Protein AF-A0A1C5K046-F1 (afdb_monomer)

Nearest PDB structures (foldseek):
  2hsb-assembly1_A  TM=7.841E-01  e=6.640E-02  Archaeoglobus fulgidus
  7ae6-assembly1_B  TM=5.184E-01  e=3.103E-02  Aphanizomenon flos-aquae 2012/KM1/D3
  1o3u-assembly1_A-2  TM=7.220E-01  e=5.835E-01  Thermotoga maritima
  1ylm-assembly1_B  TM=6.165E-01  e=3.778E-01  Bacillus subtilis subsp. subtilis str. 168
  1h6g-assembly2_B  TM=3.458E-01  e=9.843E+00  Homo sapiens

InterPro domains:
  IPR025285 Domain of unknown function DUF4145 [PF13643] (69-156)

pLDDT: mean 83.15, std 12.34, range [34.38, 95.62]

Mean predicted aligned error: 11.84 Å

Radius of gyration: 22.61 Å; Cα contacts (8 Å, |Δi|>4): 201; chains: 1; bounding box: 44×57×76 Å

Sequence (188 aa):
MVVPPDNPDDPNYPDFEYTLLCCTNCREASLQVREHWVFDTPNEIPKFVYPARRQLSTDVPAELRREFEEARTCFEAKAYTATVVMVRRTLEGIGVDNDINDRPLARQIERMKTEGLIDNSIAEWADSLRALGNQGAHFTGRQVSREDANDALDFAEALLDHIYVYKKRFEEFRKRNEAKPASPPVRS

Structure (mmCIF, N/CA/C/O backbone):
data_AF-A0A1C5K046-F1
#
_entry.id   AF-A0A1C5K046-F1
#
loop_
_atom_site.group_PDB
_atom_site.id
_atom_site.type_symbol
_atom_site.label_atom_id
_atom_site.label_alt_id
_atom_site.label_comp_id
_atom_site.label_asym_id
_atom_site.label_entity_id
_atom_site.label_seq_id
_atom_site.pdbx_PDB_ins_code
_atom_site.Cartn_x
_atom_site.Cartn_y
_atom_site.Cartn_z
_atom_site.occupancy
_atom_site.B_iso_or_equiv
_atom_site.auth_seq_id
_atom_site.auth_comp_id
_atom_site.auth_asym_id
_atom_site.auth_atom_id
_atom_site.pdbx_PDB_model_num
ATOM 1 N N . MET A 1 1 ? 2.292 -28.977 4.452 1.00 34.38 1 MET A N 1
ATOM 2 C CA . MET A 1 1 ? 3.114 -30.201 4.490 1.00 34.38 1 MET A CA 1
ATOM 3 C C . MET A 1 1 ? 3.254 -30.629 3.040 1.00 34.38 1 MET A C 1
ATOM 5 O O . MET A 1 1 ? 2.256 -31.031 2.461 1.00 34.38 1 MET A O 1
ATOM 9 N N . VAL A 1 2 ? 4.400 -30.356 2.409 1.00 42.62 2 VAL A N 1
ATOM 10 C CA . VAL A 1 2 ? 4.651 -30.797 1.027 1.00 42.62 2 VAL A CA 1
ATOM 11 C C . VAL A 1 2 ? 4.896 -32.299 1.110 1.00 42.62 2 VAL A C 1
ATOM 13 O O . VAL A 1 2 ? 5.763 -32.727 1.868 1.00 42.62 2 VAL A O 1
ATOM 16 N N . VAL A 1 3 ? 4.060 -33.088 0.440 1.00 45.78 3 VAL A N 1
ATOM 17 C CA . VAL A 1 3 ? 4.244 -34.539 0.357 1.00 45.78 3 VAL A CA 1
ATOM 18 C C . VAL A 1 3 ? 5.423 -34.759 -0.595 1.00 45.78 3 VAL A C 1
ATOM 20 O O . VAL A 1 3 ? 5.354 -34.256 -1.718 1.00 45.78 3 VAL A O 1
ATOM 23 N N . PRO A 1 4 ? 6.523 -35.399 -0.158 1.00 55.06 4 PRO A N 1
ATOM 24 C CA . PRO A 1 4 ? 7.630 -35.694 -1.059 1.00 55.06 4 PRO A CA 1
ATOM 25 C C . PRO A 1 4 ? 7.132 -36.597 -2.199 1.00 55.06 4 PRO A C 1
ATOM 27 O O . PRO A 1 4 ? 6.249 -37.424 -1.954 1.00 55.06 4 PRO A O 1
ATOM 30 N N . PRO A 1 5 ? 7.643 -36.430 -3.430 1.00 56.91 5 PRO A N 1
ATOM 31 C CA . PRO A 1 5 ? 7.221 -37.252 -4.554 1.00 56.91 5 PRO A CA 1
ATOM 32 C C . PRO A 1 5 ? 7.520 -38.732 -4.289 1.00 56.91 5 PRO A C 1
ATOM 34 O O . PRO A 1 5 ? 8.545 -39.075 -3.699 1.00 56.91 5 PRO A O 1
ATOM 37 N N . ASP A 1 6 ? 6.633 -39.609 -4.766 1.00 60.44 6 ASP A N 1
ATOM 38 C CA . ASP A 1 6 ? 6.795 -41.068 -4.673 1.00 60.44 6 ASP A CA 1
ATOM 39 C C . ASP A 1 6 ? 8.034 -41.570 -5.444 1.00 60.44 6 ASP A C 1
ATOM 41 O O . ASP A 1 6 ? 8.533 -42.665 -5.179 1.00 60.44 6 ASP A O 1
ATOM 45 N N . ASN A 1 7 ? 8.546 -40.763 -6.382 1.00 65.50 7 ASN A N 1
ATOM 46 C CA . ASN A 1 7 ? 9.778 -41.005 -7.120 1.00 65.50 7 ASN A CA 1
ATOM 47 C C . ASN A 1 7 ? 10.688 -39.757 -7.063 1.00 65.50 7 ASN A C 1
ATOM 49 O O . ASN A 1 7 ? 10.329 -38.735 -7.647 1.00 65.50 7 ASN A O 1
ATOM 53 N N . PRO A 1 8 ? 11.855 -39.821 -6.398 1.00 61.44 8 PRO A N 1
ATOM 54 C CA . PRO A 1 8 ? 12.796 -38.703 -6.325 1.00 61.44 8 PRO A CA 1
ATOM 55 C C . PRO A 1 8 ? 13.469 -38.369 -7.668 1.00 61.44 8 PRO A 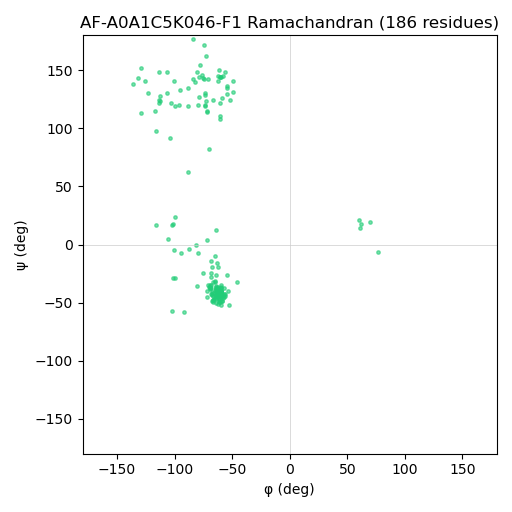C 1
ATOM 57 O O . PRO A 1 8 ? 14.030 -37.290 -7.786 1.00 61.44 8 PRO A O 1
ATOM 60 N N . ASP A 1 9 ? 13.384 -39.249 -8.674 1.00 64.56 9 ASP A N 1
ATOM 61 C CA . ASP A 1 9 ? 13.952 -39.040 -10.015 1.00 64.56 9 ASP A CA 1
ATOM 62 C C . ASP A 1 9 ? 12.887 -38.642 -11.065 1.00 64.56 9 ASP A C 1
ATOM 64 O O . ASP A 1 9 ? 13.109 -38.793 -12.270 1.00 64.56 9 ASP A O 1
ATOM 68 N N . ASP A 1 10 ? 11.691 -38.202 -10.649 1.00 67.50 10 ASP A N 1
ATOM 69 C CA . ASP A 1 10 ? 10.658 -37.738 -11.585 1.00 67.50 10 ASP A CA 1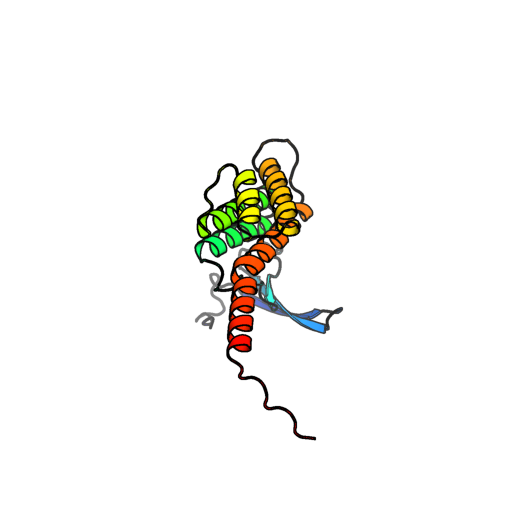
ATOM 70 C C . ASP A 1 10 ? 11.046 -36.370 -12.186 1.00 67.50 10 ASP A C 1
ATOM 72 O O . ASP A 1 10 ? 11.061 -35.373 -11.463 1.00 67.50 10 ASP A O 1
ATOM 76 N N . PRO A 1 11 ? 11.299 -36.269 -13.507 1.00 65.12 11 PRO A N 1
ATOM 77 C CA . PRO A 1 11 ? 11.679 -35.011 -14.150 1.00 65.12 11 PRO A CA 1
ATOM 78 C C . PRO A 1 11 ? 10.579 -33.933 -14.117 1.00 65.12 11 PRO A C 1
ATOM 80 O O . PRO A 1 11 ? 10.847 -32.788 -14.484 1.00 65.12 11 PRO A O 1
ATOM 83 N N . ASN A 1 12 ? 9.352 -34.279 -13.707 1.00 65.12 12 ASN A N 1
ATOM 84 C CA . ASN A 1 12 ? 8.261 -33.328 -13.482 1.00 65.12 12 ASN A CA 1
ATOM 85 C C . ASN A 1 12 ? 8.237 -32.729 -12.065 1.00 65.12 12 ASN A C 1
ATOM 87 O O . ASN A 1 12 ? 7.389 -31.872 -11.804 1.00 65.12 12 ASN A O 1
ATOM 91 N N . TYR A 1 13 ? 9.123 -33.152 -11.157 1.00 66.00 13 TYR A N 1
ATOM 92 C CA . TYR A 1 13 ? 9.242 -32.577 -9.818 1.00 66.00 13 TYR A CA 1
ATOM 93 C C . TYR A 1 13 ? 10.503 -31.710 -9.707 1.00 66.00 13 TYR A C 1
ATOM 95 O O . TYR A 1 13 ? 11.584 -32.159 -10.083 1.00 66.00 13 TYR A O 1
ATOM 103 N N . PRO A 1 14 ? 10.395 -30.469 -9.199 1.00 72.12 14 PRO A N 1
ATOM 104 C CA . PRO A 1 14 ? 11.563 -29.634 -8.984 1.00 72.12 14 PRO A CA 1
ATOM 105 C C . PRO A 1 14 ? 12.336 -30.110 -7.754 1.00 72.12 14 PRO A C 1
ATOM 107 O O . PRO A 1 14 ? 11.745 -30.464 -6.727 1.00 72.12 14 PRO A O 1
ATOM 110 N N . ASP A 1 15 ? 13.660 -30.032 -7.834 1.00 77.56 15 ASP A N 1
ATOM 111 C CA . ASP A 1 15 ? 14.512 -30.130 -6.656 1.00 77.56 15 ASP A CA 1
ATOM 112 C C . ASP A 1 15 ? 14.431 -28.820 -5.863 1.00 77.56 15 ASP A C 1
ATOM 114 O O . ASP A 1 15 ? 14.366 -27.728 -6.428 1.00 77.56 15 ASP A O 1
ATOM 118 N N . PHE A 1 16 ? 14.445 -28.903 -4.533 1.00 79.75 16 PHE A N 1
ATOM 119 C CA . PHE A 1 16 ? 14.390 -27.723 -3.666 1.00 79.75 16 PHE A CA 1
ATOM 120 C C . PHE A 1 16 ? 15.698 -27.562 -2.893 1.00 79.75 16 PHE A C 1
ATOM 122 O O . PHE A 1 16 ? 16.080 -28.422 -2.099 1.00 79.75 16 PHE A O 1
ATOM 129 N N . GLU A 1 17 ? 16.354 -26.417 -3.060 1.00 84.31 17 GLU A N 1
ATOM 130 C CA . GLU A 1 17 ? 17.507 -26.005 -2.261 1.00 84.31 17 GLU A CA 1
ATOM 131 C C . GLU A 1 17 ? 17.040 -25.025 -1.175 1.00 84.31 17 GLU A C 1
ATOM 133 O O . GLU A 1 17 ? 16.505 -23.955 -1.473 1.00 84.31 17 GLU A O 1
ATOM 138 N N . TYR A 1 18 ? 17.246 -25.388 0.094 1.00 88.19 18 TYR A N 1
ATOM 139 C CA . TYR A 1 18 ? 16.943 -24.537 1.247 1.00 88.19 18 TYR A CA 1
ATOM 140 C C . TYR A 1 18 ? 18.233 -23.938 1.805 1.00 88.19 18 TYR A C 1
ATOM 142 O O . TYR A 1 18 ? 19.111 -24.670 2.264 1.00 88.19 18 TYR A O 1
ATOM 150 N N . THR A 1 19 ? 18.314 -22.609 1.848 1.00 88.81 19 THR A N 1
ATOM 151 C CA . THR A 1 19 ? 19.497 -21.894 2.344 1.00 88.81 19 THR A CA 1
ATOM 152 C C . THR A 1 19 ? 19.139 -21.076 3.576 1.00 88.81 19 THR A C 1
ATOM 154 O O . THR A 1 19 ? 18.359 -20.126 3.505 1.00 88.81 19 THR A O 1
ATOM 157 N N . LEU A 1 20 ? 19.720 -21.445 4.721 1.00 91.31 20 LEU A N 1
ATOM 158 C CA . LEU A 1 20 ? 19.613 -20.684 5.963 1.00 91.31 20 LEU A CA 1
ATOM 159 C C . LEU A 1 20 ? 20.735 -19.643 6.021 1.00 91.31 20 LEU A C 1
ATOM 161 O O . LEU A 1 20 ? 21.918 -19.973 6.030 1.00 91.31 20 LEU A O 1
ATOM 165 N N . LEU A 1 21 ? 20.350 -18.378 6.078 1.00 88.38 21 LEU A N 1
ATOM 166 C CA . LEU A 1 21 ? 21.233 -17.222 6.106 1.00 88.38 21 LEU A CA 1
ATOM 167 C C . LEU A 1 21 ? 21.117 -16.523 7.460 1.00 88.38 21 LEU A C 1
ATOM 169 O O . LEU A 1 21 ? 20.049 -16.492 8.064 1.00 88.38 21 LEU A O 1
ATOM 173 N N . CYS A 1 22 ? 22.200 -15.907 7.921 1.00 88.38 22 CYS A N 1
ATOM 174 C CA . CYS A 1 22 ? 22.186 -15.032 9.089 1.00 88.38 22 CYS A CA 1
ATOM 175 C C . CYS A 1 22 ? 22.501 -13.606 8.640 1.00 88.38 22 CYS A C 1
ATOM 177 O O . CYS A 1 22 ? 23.528 -13.368 7.999 1.00 88.38 22 CYS A O 1
ATOM 179 N N . CYS A 1 23 ? 21.618 -12.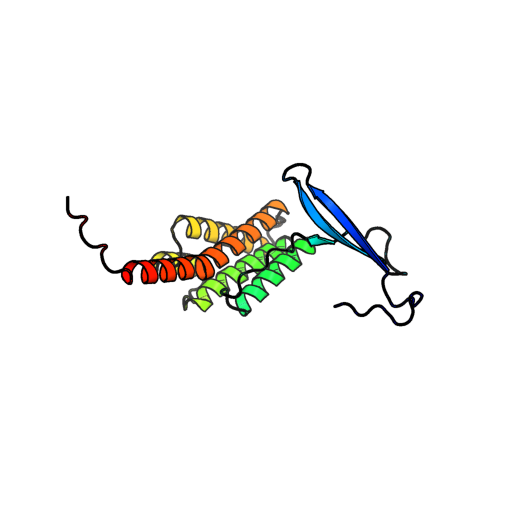657 8.955 1.00 82.00 23 CYS A N 1
ATOM 180 C CA . CYS A 1 23 ? 21.846 -11.253 8.639 1.00 82.00 23 CYS A CA 1
ATOM 181 C C . CYS A 1 23 ? 23.025 -10.716 9.457 1.00 82.00 23 CYS A C 1
ATOM 183 O O . CYS A 1 23 ? 23.011 -10.749 10.687 1.00 82.00 23 CYS A O 1
ATOM 185 N N . THR A 1 24 ? 24.034 -10.155 8.792 1.00 85.75 24 THR A N 1
ATOM 186 C CA . THR A 1 24 ? 25.224 -9.605 9.462 1.00 85.75 24 THR A CA 1
ATOM 187 C C . THR A 1 24 ? 24.928 -8.360 10.300 1.00 85.75 24 THR A C 1
ATOM 189 O O . THR A 1 24 ? 25.706 -8.041 11.196 1.00 85.75 24 THR A O 1
ATOM 192 N N . ASN A 1 25 ? 23.803 -7.680 10.048 1.00 73.75 25 ASN A N 1
ATOM 193 C CA . ASN A 1 25 ? 23.407 -6.465 10.757 1.00 73.75 25 ASN A CA 1
ATOM 194 C C . ASN A 1 25 ? 22.523 -6.756 11.985 1.00 73.75 25 ASN A C 1
ATOM 196 O O . ASN A 1 25 ? 22.893 -6.413 13.104 1.00 73.75 25 ASN A O 1
ATOM 200 N N . CYS A 1 26 ? 21.372 -7.419 11.804 1.00 81.62 26 CYS A N 1
ATOM 201 C CA . CYS A 1 26 ? 20.426 -7.690 12.899 1.00 81.62 26 CYS A CA 1
ATOM 202 C C . CYS A 1 26 ? 20.602 -9.062 13.574 1.00 81.62 26 CYS A C 1
ATOM 204 O O . CYS A 1 26 ? 19.977 -9.307 14.601 1.00 81.62 26 CYS A O 1
ATOM 206 N N . ARG A 1 27 ? 21.460 -9.946 13.038 1.00 83.25 27 ARG A N 1
ATOM 207 C CA . ARG A 1 27 ? 21.695 -11.327 13.517 1.00 83.25 27 ARG A CA 1
ATOM 208 C C . ARG A 1 27 ? 20.476 -12.250 13.483 1.00 83.25 27 ARG A C 1
ATOM 210 O O . ARG A 1 27 ? 20.502 -13.323 14.084 1.00 83.25 27 ARG A O 1
ATOM 217 N N . GLU A 1 28 ? 19.422 -11.862 12.778 1.00 79.69 28 GLU A N 1
ATOM 218 C 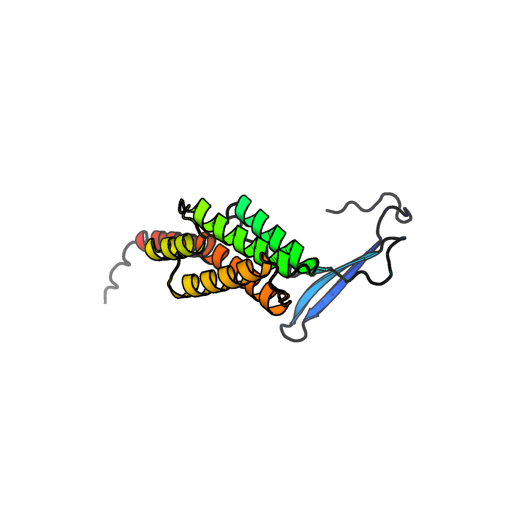CA . GLU A 1 28 ? 18.261 -12.718 12.571 1.00 79.69 28 GLU A CA 1
ATOM 219 C C . GLU A 1 28 ? 18.515 -13.732 11.453 1.00 79.69 28 GLU A C 1
ATOM 221 O O . GLU A 1 28 ? 19.258 -13.476 10.496 1.00 79.69 28 GLU A O 1
ATOM 226 N N . ALA A 1 29 ? 17.887 -14.899 11.589 1.00 87.62 29 ALA A N 1
ATOM 227 C CA . ALA A 1 29 ? 17.913 -15.931 10.569 1.00 87.62 29 ALA A CA 1
ATOM 228 C C . ALA A 1 29 ? 16.977 -15.558 9.412 1.00 87.62 29 ALA A C 1
ATOM 230 O O . ALA A 1 29 ? 15.905 -14.997 9.622 1.00 87.62 29 ALA A O 1
ATOM 231 N N . SER A 1 30 ? 17.351 -15.925 8.194 1.00 86.88 30 SER A N 1
ATOM 232 C CA . SER A 1 30 ? 16.487 -15.883 7.018 1.00 86.88 30 SER A CA 1
ATOM 233 C C . SER A 1 30 ? 16.583 -17.208 6.267 1.00 86.88 30 SER A C 1
ATOM 235 O O . SER A 1 30 ? 17.631 -17.842 6.248 1.00 86.88 30 SER A O 1
ATOM 237 N N . LEU A 1 31 ? 15.470 -17.662 5.704 1.00 89.00 31 LEU A N 1
ATOM 238 C CA . LEU A 1 31 ? 15.365 -18.889 4.928 1.00 89.00 31 LEU A CA 1
ATOM 239 C C . LEU A 1 31 ? 15.083 -18.504 3.486 1.00 89.00 31 LEU A C 1
ATOM 241 O O . LEU A 1 31 ? 14.093 -17.823 3.219 1.00 89.00 31 LEU A O 1
ATOM 245 N N . GLN A 1 32 ? 15.925 -18.957 2.571 1.00 89.31 32 GLN A N 1
ATOM 246 C CA . GLN A 1 32 ? 15.678 -18.893 1.140 1.00 89.31 32 GLN A CA 1
ATOM 247 C C . GLN A 1 32 ? 15.347 -20.278 0.601 1.00 89.31 32 GLN A C 1
ATOM 249 O O . GLN A 1 32 ? 15.863 -21.279 1.096 1.00 89.31 32 GLN A O 1
ATOM 254 N N . VAL A 1 33 ? 14.505 -20.309 -0.424 1.00 87.12 33 VAL A N 1
ATOM 255 C CA . VAL A 1 33 ? 14.218 -21.496 -1.222 1.00 87.12 33 VAL A CA 1
ATOM 256 C C . VAL A 1 33 ? 14.535 -21.180 -2.672 1.00 87.12 33 VAL A C 1
ATOM 258 O O . VAL A 1 33 ? 14.103 -20.151 -3.199 1.00 87.12 33 VAL A O 1
ATOM 261 N N . ARG A 1 34 ? 15.302 -22.061 -3.305 1.00 83.25 34 ARG A N 1
ATOM 262 C CA . ARG A 1 34 ? 15.482 -22.097 -4.753 1.00 83.25 34 ARG A CA 1
ATOM 263 C C . ARG A 1 34 ? 14.845 -23.381 -5.270 1.00 83.25 34 ARG A C 1
ATOM 265 O O . ARG A 1 34 ? 15.111 -24.459 -4.746 1.00 83.25 34 ARG A O 1
ATOM 272 N N . GLU A 1 35 ? 13.983 -23.223 -6.261 1.00 81.69 35 GLU A N 1
ATOM 273 C CA . GLU A 1 35 ? 13.410 -24.321 -7.029 1.00 81.69 35 GLU A CA 1
ATOM 274 C C . GLU A 1 35 ? 14.368 -24.597 -8.193 1.00 81.69 35 GLU A C 1
ATOM 276 O O . GLU A 1 35 ? 14.885 -23.671 -8.810 1.00 81.69 35 GLU A O 1
ATOM 281 N N . HIS A 1 36 ? 14.677 -25.861 -8.444 1.00 73.69 36 HIS A N 1
ATOM 282 C CA . HIS A 1 36 ? 15.508 -26.289 -9.560 1.00 73.69 36 HIS A CA 1
ATOM 283 C C . HIS A 1 36 ? 14.637 -27.149 -10.465 1.00 73.69 36 HIS A C 1
ATOM 285 O O . HIS A 1 36 ? 14.425 -28.333 -10.202 1.00 73.69 36 HIS A O 1
ATOM 291 N N . TRP A 1 37 ? 14.102 -26.548 -11.526 1.00 71.94 37 TRP A N 1
ATOM 292 C CA . TRP A 1 37 ? 13.435 -27.310 -12.576 1.00 71.94 37 TRP A CA 1
ATOM 293 C C . TRP A 1 37 ? 14.474 -27.873 -13.545 1.00 71.94 37 TRP A C 1
ATOM 295 O O . TRP A 1 37 ? 15.404 -27.175 -13.948 1.00 71.94 37 TRP A O 1
ATOM 305 N N . VAL A 1 38 ? 14.277 -29.115 -13.994 1.00 65.44 38 VAL A N 1
ATOM 306 C CA . VAL A 1 38 ? 15.152 -29.786 -14.980 1.00 65.44 38 VAL A CA 1
ATOM 307 C C . VAL A 1 38 ? 15.312 -28.966 -16.272 1.00 65.44 38 VAL A C 1
ATOM 309 O O . VAL A 1 38 ? 16.326 -29.069 -16.961 1.00 65.44 38 VAL A O 1
ATOM 312 N N . PHE A 1 39 ? 14.321 -28.128 -16.591 1.00 64.94 39 PHE A N 1
ATOM 313 C CA . PHE A 1 39 ? 14.291 -27.282 -17.784 1.00 64.94 39 PHE A CA 1
ATOM 314 C C . PHE A 1 39 ? 14.552 -25.797 -17.507 1.00 64.94 39 PHE A C 1
ATOM 316 O O . PHE A 1 39 ? 14.435 -24.998 -18.440 1.00 64.94 39 PHE A O 1
ATOM 323 N N . ASP A 1 40 ? 14.871 -25.408 -16.268 1.00 59.25 40 ASP A N 1
ATOM 324 C CA . ASP A 1 40 ? 15.049 -23.992 -15.963 1.00 59.25 40 ASP A CA 1
ATOM 325 C C . ASP A 1 40 ? 16.386 -23.430 -16.426 1.00 59.25 40 ASP A C 1
ATOM 327 O O . ASP A 1 40 ? 17.408 -24.113 -16.543 1.00 59.25 40 ASP A O 1
ATOM 331 N N . THR A 1 41 ? 16.383 -22.122 -16.652 1.00 57.09 41 THR A N 1
ATOM 332 C CA . THR A 1 41 ? 17.630 -21.393 -16.855 1.00 57.09 41 THR A CA 1
ATOM 333 C C . THR A 1 41 ? 18.396 -21.302 -15.528 1.00 57.09 41 THR A C 1
ATOM 335 O O . THR A 1 41 ? 17.784 -21.061 -14.491 1.00 57.09 41 THR A O 1
ATOM 338 N N . PRO A 1 42 ? 19.739 -21.404 -15.522 1.00 57.88 42 PRO A N 1
ATOM 339 C CA . PRO A 1 42 ? 20.566 -21.405 -14.302 1.00 57.88 42 PRO A CA 1
ATOM 340 C C . PRO A 1 42 ? 20.543 -20.101 -13.469 1.00 57.88 42 PRO A C 1
ATOM 342 O O . PRO A 1 42 ? 21.378 -19.921 -12.585 1.00 57.88 42 PRO A O 1
ATOM 345 N N . ASN A 1 43 ? 19.614 -19.182 -13.742 1.00 57.19 43 ASN A N 1
ATOM 346 C CA . ASN A 1 43 ? 19.521 -17.850 -13.149 1.00 57.19 43 ASN A CA 1
ATOM 347 C C . ASN A 1 43 ? 18.251 -17.625 -12.306 1.00 57.19 43 ASN A C 1
ATOM 349 O O . ASN A 1 43 ? 17.932 -16.469 -12.013 1.00 57.19 43 ASN A O 1
ATOM 353 N N . GLU A 1 44 ? 17.531 -18.671 -11.887 1.00 63.38 44 GLU A N 1
ATOM 354 C CA . GLU A 1 44 ? 16.444 -18.487 -10.919 1.00 63.38 44 GLU A CA 1
ATOM 355 C C . GLU A 1 44 ? 16.973 -17.907 -9.592 1.00 63.38 44 GLU A C 1
ATOM 357 O O . GLU A 1 44 ? 17.872 -18.439 -8.923 1.00 63.38 44 GLU A O 1
ATOM 362 N N . ILE A 1 45 ? 16.419 -16.751 -9.219 1.00 68.56 45 ILE A N 1
ATOM 363 C CA . ILE A 1 45 ? 16.795 -16.016 -8.011 1.00 68.56 45 ILE A CA 1
ATOM 364 C C . ILE A 1 45 ? 16.122 -16.699 -6.807 1.00 68.56 45 ILE A C 1
ATOM 366 O O . ILE A 1 45 ? 14.897 -16.845 -6.819 1.00 68.56 45 ILE A O 1
ATOM 370 N N . PRO A 1 46 ? 16.870 -17.077 -5.748 1.00 79.06 46 PRO A N 1
ATOM 371 C CA . PRO A 1 46 ? 16.285 -17.640 -4.533 1.00 79.06 46 PRO A CA 1
ATOM 372 C C . PRO A 1 46 ? 15.211 -16.726 -3.931 1.00 79.06 46 PRO A C 1
ATOM 374 O O . PRO A 1 46 ? 15.407 -15.513 -3.807 1.00 79.06 46 PRO A O 1
ATOM 377 N N . LYS A 1 47 ? 14.090 -17.309 -3.504 1.00 78.88 47 LYS A N 1
ATOM 378 C CA . LYS A 1 47 ? 12.975 -16.596 -2.867 1.00 78.88 47 LYS A CA 1
ATOM 379 C C . LYS A 1 47 ? 13.113 -16.681 -1.347 1.00 78.88 47 LYS A C 1
ATOM 381 O O . LYS A 1 47 ? 13.327 -17.762 -0.805 1.00 78.88 47 LYS A O 1
ATOM 386 N N . PHE A 1 48 ? 12.959 -15.567 -0.633 1.00 79.50 48 PHE A N 1
ATOM 387 C CA . PHE A 1 48 ? 12.902 -15.583 0.834 1.00 79.50 48 PHE A CA 1
ATOM 388 C C . PHE A 1 48 ? 11.563 -16.158 1.323 1.00 79.50 48 PHE A C 1
ATOM 390 O O . PHE A 1 48 ? 10.497 -15.647 0.986 1.00 79.50 48 PHE A O 1
ATOM 397 N N . VAL A 1 49 ? 11.636 -17.202 2.148 1.00 82.62 49 VAL A N 1
ATOM 398 C CA . VAL A 1 49 ? 10.506 -17.832 2.853 1.00 82.62 49 VAL A CA 1
ATOM 399 C C . VAL A 1 49 ? 10.450 -17.387 4.314 1.00 82.62 49 VAL A C 1
ATOM 401 O O . VAL A 1 49 ? 9.371 -17.310 4.898 1.00 82.62 49 VAL A O 1
ATOM 404 N N . TYR A 1 50 ? 11.603 -17.057 4.901 1.00 79.00 50 TYR A N 1
ATOM 405 C CA . TYR A 1 50 ? 11.703 -16.452 6.227 1.00 79.00 50 TYR A CA 1
ATOM 406 C C . TYR A 1 50 ? 12.733 -15.299 6.218 1.00 79.00 50 TYR A C 1
ATOM 408 O O . TYR A 1 50 ? 13.793 -15.475 5.622 1.00 79.00 50 TYR A O 1
ATOM 416 N N . PRO A 1 51 ? 12.478 -14.148 6.867 1.00 71.12 51 PRO A N 1
ATOM 417 C CA . PRO A 1 51 ? 11.159 -13.735 7.329 1.00 71.12 51 PRO A CA 1
ATOM 418 C C . PRO A 1 51 ? 10.176 -13.762 6.154 1.00 71.12 51 PRO A C 1
ATOM 420 O O . PRO A 1 51 ? 10.514 -13.388 5.030 1.00 71.12 51 PRO A O 1
ATOM 423 N N . ALA A 1 52 ? 8.989 -14.318 6.402 1.00 67.19 52 ALA A N 1
ATOM 424 C CA . ALA A 1 52 ? 7.975 -14.426 5.368 1.00 67.19 52 ALA A CA 1
ATOM 425 C C . ALA A 1 52 ? 7.596 -13.019 4.915 1.00 67.19 52 ALA A C 1
ATOM 427 O O . ALA A 1 52 ? 7.650 -12.071 5.708 1.00 67.19 52 ALA A O 1
ATOM 428 N N . ARG A 1 53 ? 7.189 -12.884 3.649 1.00 67.25 53 ARG A N 1
ATOM 429 C CA . ARG A 1 53 ? 6.634 -11.618 3.168 1.00 67.25 53 ARG A CA 1
ATOM 430 C C . ARG A 1 53 ? 5.569 -11.141 4.143 1.00 67.25 53 ARG A C 1
ATOM 432 O O . ARG A 1 53 ? 4.685 -11.910 4.528 1.00 67.25 53 ARG A O 1
ATOM 439 N N . ARG A 1 54 ? 5.664 -9.873 4.537 1.00 72.88 54 ARG A N 1
ATOM 440 C CA . ARG A 1 54 ? 4.670 -9.248 5.400 1.00 72.88 54 ARG A CA 1
ATOM 441 C C . ARG A 1 54 ? 3.325 -9.285 4.682 1.00 72.88 54 ARG A C 1
ATOM 443 O O . ARG A 1 54 ? 3.138 -8.629 3.659 1.00 72.88 54 ARG A O 1
ATOM 450 N N . GLN A 1 55 ? 2.403 -10.093 5.184 1.00 80.75 55 GLN A N 1
ATOM 451 C CA . GLN A 1 55 ? 1.032 -10.114 4.692 1.00 80.75 55 GLN A CA 1
ATOM 452 C C . GLN A 1 55 ? 0.240 -9.014 5.394 1.00 80.75 55 GLN A C 1
ATOM 454 O O . GLN A 1 55 ? 0.437 -8.769 6.587 1.00 80.75 55 GLN A O 1
ATOM 459 N N . LEU A 1 56 ? -0.658 -8.366 4.653 1.00 87.25 56 LEU A N 1
ATOM 460 C CA . LEU A 1 56 ? -1.625 -7.449 5.247 1.00 87.25 56 LEU A CA 1
ATOM 461 C C . LEU A 1 56 ? -2.475 -8.182 6.291 1.00 87.25 56 LEU A C 1
ATOM 463 O O . LEU A 1 56 ? -2.812 -9.357 6.118 1.00 87.25 56 LEU A O 1
ATOM 467 N N . SER A 1 57 ? -2.851 -7.475 7.359 1.00 88.19 57 SER A N 1
ATOM 468 C CA . SER A 1 57 ? -3.729 -8.028 8.396 1.00 88.19 57 SER A CA 1
ATOM 469 C C . SER A 1 57 ? -5.045 -8.533 7.803 1.00 88.19 57 SER A C 1
ATOM 471 O O . SER A 1 57 ? -5.600 -7.945 6.872 1.00 88.19 57 SER A O 1
ATOM 473 N N . THR A 1 58 ? -5.617 -9.570 8.417 1.00 88.00 58 THR A N 1
ATOM 474 C CA . THR A 1 58 ? -6.966 -10.043 8.089 1.00 88.00 58 THR A CA 1
ATOM 475 C C . THR A 1 58 ? -8.058 -9.006 8.368 1.00 88.00 58 THR A C 1
ATOM 477 O O . THR A 1 58 ? -9.165 -9.159 7.857 1.00 88.00 58 THR A O 1
ATOM 480 N N . ASP A 1 59 ? -7.749 -7.968 9.156 1.00 89.94 59 ASP A N 1
ATOM 481 C CA . ASP A 1 59 ? -8.635 -6.824 9.404 1.00 89.94 59 ASP A CA 1
ATOM 482 C C . ASP A 1 59 ? -8.838 -5.942 8.160 1.00 89.94 59 ASP A C 1
ATOM 484 O O . ASP A 1 59 ? -9.864 -5.277 8.056 1.00 89.94 59 ASP A O 1
ATOM 488 N N . VAL A 1 60 ? -7.894 -5.944 7.210 1.00 92.75 60 VAL A N 1
ATOM 489 C CA . VAL A 1 60 ? -8.053 -5.244 5.925 1.00 92.75 60 VAL A CA 1
ATOM 490 C C . VAL A 1 60 ? -9.042 -6.030 5.054 1.00 92.75 60 VAL A C 1
ATOM 492 O O . VAL A 1 60 ? -8.825 -7.230 4.886 1.00 92.75 60 VAL A O 1
ATOM 495 N N . PRO A 1 61 ? -10.077 -5.422 4.451 1.00 93.44 61 PRO A N 1
ATOM 496 C CA . PRO A 1 61 ? -11.030 -6.108 3.575 1.00 93.44 61 PRO A CA 1
ATOM 497 C C . PRO A 1 61 ? -10.369 -6.964 2.486 1.00 93.44 61 PRO A C 1
ATOM 499 O O . PRO A 1 61 ? -9.362 -6.583 1.886 1.00 93.44 61 PRO A O 1
ATOM 502 N N . ALA A 1 62 ? -10.947 -8.136 2.205 1.00 91.31 62 ALA A N 1
ATOM 503 C CA . ALA A 1 62 ? -10.355 -9.117 1.291 1.00 91.31 62 ALA A CA 1
ATOM 504 C C . ALA A 1 62 ? -10.142 -8.570 -0.129 1.00 91.31 62 ALA A C 1
ATOM 506 O O . ALA A 1 62 ? -9.152 -8.913 -0.773 1.00 91.31 62 ALA A O 1
ATOM 507 N N . GLU A 1 63 ? -11.047 -7.710 -0.599 1.00 94.06 63 GLU A N 1
ATOM 508 C CA . GLU A 1 63 ? -10.924 -7.060 -1.902 1.00 94.06 63 GLU A CA 1
ATOM 509 C C . GLU A 1 63 ? -9.719 -6.119 -1.943 1.00 94.06 63 GLU A C 1
ATOM 511 O O . GLU A 1 63 ? -8.902 -6.238 -2.849 1.00 94.06 63 GLU A O 1
ATOM 516 N N . LEU A 1 64 ? -9.530 -5.280 -0.919 1.00 95.50 64 LEU A N 1
ATOM 517 C CA . LEU A 1 64 ? -8.376 -4.379 -0.827 1.00 95.50 64 LEU A CA 1
ATOM 518 C C . LEU A 1 64 ? -7.055 -5.134 -0.705 1.00 95.50 64 LEU A C 1
ATOM 520 O O . LEU A 1 64 ? -6.072 -4.751 -1.335 1.00 95.50 64 LEU A O 1
ATOM 524 N N . ARG A 1 65 ? -7.029 -6.245 0.046 1.00 93.81 65 ARG A N 1
ATOM 525 C CA . ARG A 1 65 ? -5.841 -7.112 0.101 1.00 93.81 65 ARG A CA 1
ATOM 526 C C . ARG A 1 65 ? -5.480 -7.661 -1.277 1.00 93.81 65 ARG A C 1
ATOM 528 O O . ARG A 1 65 ? -4.303 -7.709 -1.609 1.00 93.81 65 ARG A O 1
ATOM 535 N N . ARG A 1 66 ? -6.477 -8.060 -2.074 1.00 93.06 66 ARG A N 1
ATOM 536 C CA . ARG A 1 66 ? -6.267 -8.567 -3.438 1.00 93.06 66 ARG A CA 1
ATOM 537 C C . ARG A 1 66 ? -5.713 -7.480 -4.361 1.00 93.06 66 ARG A C 1
ATOM 539 O O . ARG A 1 66 ? -4.747 -7.746 -5.064 1.00 93.06 66 ARG A O 1
ATOM 546 N N . GLU A 1 67 ? -6.288 -6.277 -4.333 1.00 94.69 67 GLU A N 1
ATOM 547 C CA . GLU A 1 67 ? -5.807 -5.139 -5.138 1.00 94.69 67 GLU A CA 1
ATOM 548 C C . GLU A 1 67 ? -4.356 -4.768 -4.792 1.00 94.69 67 GLU A C 1
ATOM 550 O O . GLU A 1 67 ? -3.529 -4.547 -5.678 1.00 94.69 67 GLU A O 1
ATOM 555 N N . PHE A 1 68 ? -4.019 -4.762 -3.499 1.00 95.25 68 PHE A N 1
ATOM 556 C CA . PHE A 1 68 ? -2.663 -4.469 -3.049 1.00 95.25 68 PHE A CA 1
ATOM 557 C C . PHE A 1 68 ? -1.661 -5.579 -3.409 1.00 95.25 68 PHE A C 1
ATOM 559 O O . PHE A 1 68 ? -0.533 -5.294 -3.813 1.00 95.25 68 PHE A O 1
ATOM 566 N N . GLU A 1 69 ? -2.059 -6.850 -3.320 1.00 94.00 69 GLU A N 1
ATOM 567 C CA . GLU A 1 69 ? -1.200 -7.973 -3.716 1.00 94.00 69 GLU A CA 1
ATOM 568 C C . GLU A 1 69 ? -0.938 -7.990 -5.233 1.00 94.00 69 GLU A C 1
ATOM 570 O O . GLU A 1 69 ? 0.160 -8.331 -5.681 1.00 94.00 69 GLU A O 1
ATOM 575 N N . GLU A 1 70 ? -1.902 -7.543 -6.041 1.00 95.44 70 GLU A N 1
ATOM 576 C CA . GLU A 1 70 ? -1.692 -7.319 -7.473 1.00 95.44 70 GLU A CA 1
ATOM 577 C C . GLU A 1 70 ? -0.662 -6.197 -7.713 1.00 95.44 70 GLU A C 1
ATOM 579 O O . GLU A 1 70 ? 0.248 -6.366 -8.528 1.00 95.44 70 GLU A O 1
ATOM 584 N N . ALA A 1 71 ? -0.698 -5.107 -6.933 1.00 95.62 71 ALA A N 1
ATOM 585 C CA . ALA A 1 71 ? 0.327 -4.058 -6.992 1.00 95.62 71 ALA A CA 1
ATOM 586 C C . ALA A 1 71 ? 1.741 -4.591 -6.681 1.00 95.62 71 ALA A C 1
ATOM 588 O O . ALA A 1 71 ? 2.701 -4.264 -7.391 1.00 95.62 71 ALA A O 1
ATOM 589 N N . ARG A 1 72 ? 1.868 -5.444 -5.656 1.00 93.81 72 ARG A N 1
ATOM 590 C CA . ARG A 1 72 ? 3.127 -6.126 -5.303 1.00 93.81 72 ARG A CA 1
ATOM 591 C C . ARG A 1 72 ? 3.613 -7.045 -6.417 1.00 93.81 72 ARG A C 1
ATOM 593 O O . ARG A 1 72 ? 4.780 -6.987 -6.798 1.00 93.81 72 ARG A O 1
ATOM 600 N N . THR A 1 73 ? 2.705 -7.823 -7.001 1.00 93.44 73 THR A N 1
ATOM 601 C CA . THR A 1 73 ? 3.008 -8.705 -8.135 1.00 93.44 73 THR A CA 1
ATOM 602 C C . THR A 1 73 ? 3.564 -7.908 -9.320 1.00 93.44 73 THR A C 1
ATOM 604 O O . THR A 1 73 ? 4.580 -8.290 -9.903 1.00 93.44 73 THR A O 1
ATOM 607 N N . CYS A 1 74 ? 2.970 -6.751 -9.646 1.00 95.38 74 CYS A N 1
ATOM 608 C CA . CYS A 1 74 ? 3.501 -5.858 -10.680 1.00 95.38 74 CYS A CA 1
ATOM 609 C C . CYS A 1 74 ? 4.922 -5.373 -10.365 1.00 95.38 74 CYS A C 1
ATOM 611 O O . CYS A 1 74 ? 5.766 -5.312 -11.261 1.00 95.38 74 CYS A O 1
ATOM 613 N N . PHE A 1 75 ? 5.204 -5.043 -9.103 1.00 94.50 75 PHE A N 1
ATOM 614 C CA . PHE A 1 75 ? 6.524 -4.559 -8.699 1.00 94.50 75 PHE A CA 1
ATOM 615 C C . PHE A 1 75 ? 7.597 -5.638 -8.838 1.00 94.50 75 PHE A C 1
ATOM 617 O O . PHE A 1 75 ? 8.680 -5.379 -9.363 1.00 94.50 75 PHE A O 1
ATOM 624 N N . GLU A 1 76 ? 7.277 -6.868 -8.444 1.00 89.06 76 GLU A N 1
ATOM 625 C CA . GLU A 1 76 ? 8.163 -8.028 -8.583 1.00 89.06 76 GLU A CA 1
ATOM 626 C C . GLU A 1 76 ? 8.444 -8.371 -10.044 1.00 89.06 76 GLU A C 1
ATOM 628 O O . GLU A 1 76 ? 9.579 -8.682 -10.407 1.00 89.06 76 GLU A O 1
ATOM 633 N N . ALA A 1 77 ? 7.438 -8.207 -10.905 1.00 92.88 77 ALA A N 1
ATOM 634 C CA . ALA A 1 77 ? 7.578 -8.310 -12.353 1.00 92.88 77 ALA A CA 1
ATOM 635 C C . ALA A 1 77 ? 8.336 -7.123 -12.987 1.00 92.88 77 ALA A C 1
ATOM 637 O O . ALA A 1 77 ? 8.462 -7.062 -14.210 1.00 92.88 77 ALA A O 1
ATOM 638 N N . LYS A 1 78 ? 8.847 -6.175 -12.184 1.00 93.12 78 LYS A N 1
ATOM 639 C CA . LYS A 1 78 ? 9.524 -4.937 -12.619 1.00 93.12 78 LYS A CA 1
ATOM 640 C C . LYS A 1 78 ? 8.633 -4.020 -13.469 1.00 93.12 78 LYS A C 1
ATOM 642 O O . LYS A 1 78 ? 9.128 -3.156 -14.192 1.00 93.12 78 LYS A O 1
ATOM 647 N N . ALA A 1 79 ? 7.314 -4.174 -13.369 1.00 94.12 79 ALA A N 1
ATOM 648 C CA . ALA A 1 79 ? 6.321 -3.349 -14.043 1.00 94.12 79 ALA A CA 1
ATOM 649 C C . ALA A 1 79 ? 5.965 -2.123 -13.182 1.00 94.12 79 ALA A C 1
ATOM 651 O O . ALA A 1 79 ? 4.821 -1.948 -12.769 1.00 94.12 79 ALA A O 1
ATOM 652 N N . TYR A 1 80 ? 6.948 -1.254 -12.919 1.00 93.44 80 TYR A N 1
ATOM 653 C CA . TYR A 1 80 ? 6.834 -0.133 -11.969 1.00 93.44 80 TYR A CA 1
ATOM 654 C C . TYR A 1 80 ? 5.689 0.839 -12.285 1.00 93.44 80 TYR A C 1
ATOM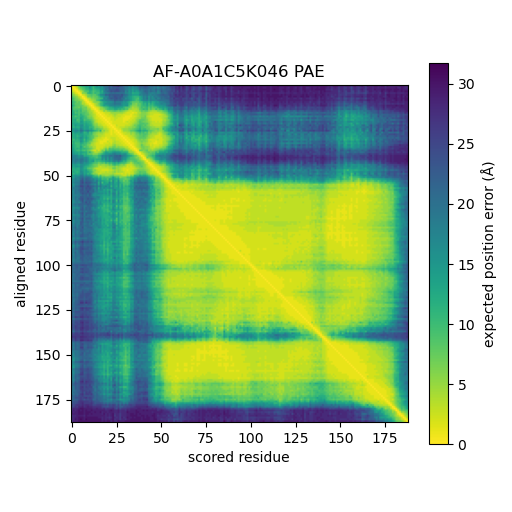 656 O O . TYR A 1 80 ? 4.985 1.305 -11.390 1.00 93.44 80 TYR A O 1
ATOM 664 N N . THR A 1 81 ? 5.438 1.098 -13.570 1.00 91.81 81 THR A N 1
ATOM 665 C CA . THR A 1 81 ? 4.284 1.894 -14.005 1.00 91.81 81 THR A CA 1
ATOM 666 C C . THR A 1 81 ? 2.955 1.230 -13.636 1.00 91.81 81 THR A C 1
ATOM 668 O O . THR A 1 81 ? 2.034 1.909 -13.193 1.00 91.81 81 THR A O 1
ATOM 671 N N . ALA A 1 82 ? 2.847 -0.093 -13.778 1.00 93.25 82 ALA A N 1
ATOM 672 C CA . ALA A 1 82 ? 1.645 -0.824 -13.385 1.00 93.25 82 ALA A CA 1
ATOM 673 C C . ALA A 1 82 ? 1.486 -0.851 -11.857 1.00 93.25 82 ALA A C 1
ATOM 675 O O . ALA A 1 82 ? 0.376 -0.674 -11.363 1.00 93.25 82 ALA A O 1
ATOM 676 N N . THR A 1 83 ? 2.588 -0.963 -11.105 1.00 94.88 83 THR A N 1
ATOM 677 C CA . THR A 1 83 ? 2.581 -0.883 -9.637 1.00 94.88 83 THR A CA 1
ATOM 678 C C . THR A 1 83 ? 1.889 0.382 -9.142 1.00 94.88 83 THR A C 1
ATOM 680 O O . THR A 1 83 ? 0.953 0.292 -8.351 1.00 94.88 83 THR A O 1
ATOM 683 N N . VAL A 1 84 ? 2.277 1.563 -9.636 1.00 93.44 84 VAL A N 1
ATOM 684 C CA . VAL A 1 84 ? 1.677 2.829 -9.170 1.00 93.44 84 VAL A CA 1
ATOM 685 C C . VAL A 1 84 ? 0.212 2.984 -9.589 1.00 93.44 84 VAL A C 1
ATOM 687 O O . VAL A 1 84 ? -0.574 3.617 -8.884 1.00 93.44 84 VAL A O 1
ATOM 690 N N . VAL A 1 85 ? -0.189 2.373 -10.708 1.00 92.81 85 VAL A N 1
ATOM 691 C CA . VAL A 1 85 ? -1.594 2.325 -11.144 1.00 92.81 85 VAL A CA 1
ATOM 692 C C . VAL A 1 85 ? -2.419 1.443 -10.203 1.00 92.81 85 VAL A C 1
ATOM 694 O O . VAL A 1 85 ? -3.512 1.840 -9.796 1.00 92.81 85 VAL A O 1
ATOM 697 N N . MET A 1 86 ? -1.886 0.292 -9.796 1.00 94.94 86 MET A N 1
ATOM 698 C CA . MET A 1 86 ? -2.546 -0.599 -8.840 1.00 94.94 86 MET A CA 1
ATOM 699 C C . MET A 1 86 ? -2.589 -0.011 -7.425 1.00 94.94 86 MET A C 1
ATOM 701 O O . MET A 1 86 ? -3.606 -0.131 -6.741 1.00 94.94 86 MET A O 1
ATOM 705 N N . VAL A 1 87 ? -1.556 0.731 -7.014 1.00 94.62 87 VAL A N 1
ATOM 706 C CA . VAL A 1 87 ? -1.585 1.537 -5.782 1.00 94.62 87 VAL A CA 1
ATOM 707 C C . VAL A 1 87 ? -2.717 2.564 -5.840 1.00 94.62 87 VAL A C 1
ATOM 709 O O . VAL A 1 87 ? -3.535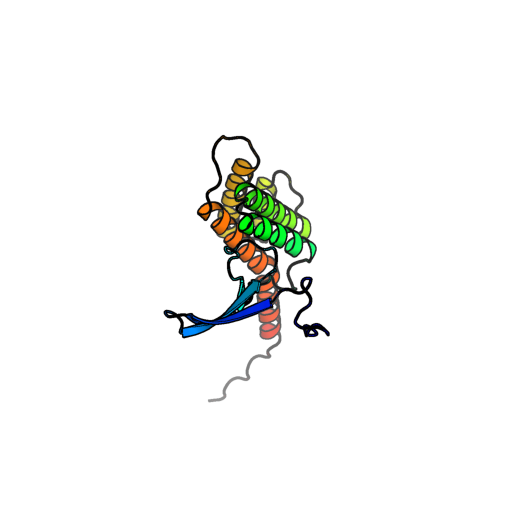 2.629 -4.926 1.00 94.62 87 VAL A O 1
ATOM 712 N N . ARG A 1 88 ? -2.841 3.316 -6.942 1.00 93.06 88 ARG A N 1
ATOM 713 C CA . ARG A 1 88 ? -3.940 4.277 -7.139 1.00 93.06 88 ARG A CA 1
ATOM 714 C C . ARG A 1 88 ? -5.316 3.604 -7.040 1.00 93.06 88 ARG A C 1
ATOM 716 O O . ARG A 1 88 ? -6.205 4.151 -6.394 1.00 93.06 88 ARG A O 1
ATOM 723 N N . ARG A 1 89 ? -5.487 2.423 -7.642 1.00 93.25 89 ARG A N 1
ATOM 724 C CA . ARG A 1 89 ? -6.727 1.627 -7.559 1.00 93.25 89 ARG A CA 1
ATOM 725 C C . ARG A 1 89 ? -7.016 1.153 -6.132 1.00 93.25 89 ARG A C 1
ATOM 727 O O . ARG A 1 89 ? -8.163 1.190 -5.699 1.00 93.25 89 ARG A O 1
ATOM 734 N N . THR A 1 90 ? -5.979 0.786 -5.381 1.00 95.00 90 THR A N 1
ATOM 735 C CA . THR A 1 90 ? -6.091 0.445 -3.955 1.00 95.00 90 THR A CA 1
ATOM 736 C C . THR A 1 90 ? -6.587 1.645 -3.140 1.00 95.00 90 THR A C 1
ATOM 738 O O . THR A 1 90 ? -7.507 1.489 -2.341 1.00 95.00 90 THR A O 1
ATOM 741 N N . LEU A 1 91 ? -6.058 2.854 -3.383 1.00 92.81 91 LEU A N 1
ATOM 742 C CA . LEU A 1 91 ? -6.531 4.087 -2.730 1.00 92.81 91 LEU A CA 1
ATOM 743 C C . LEU A 1 91 ? -8.000 4.391 -3.047 1.00 92.81 91 LEU A C 1
ATOM 745 O O . LEU A 1 91 ? -8.756 4.766 -2.153 1.00 92.81 91 LEU A O 1
ATOM 749 N N . GLU A 1 92 ? -8.414 4.200 -4.302 1.00 93.44 92 GLU A N 1
ATOM 750 C CA . GLU A 1 92 ? -9.821 4.344 -4.688 1.00 93.44 92 GLU A CA 1
ATOM 751 C C . GLU A 1 92 ? -10.707 3.352 -3.931 1.00 93.44 92 GLU A C 1
ATOM 753 O O . GLU A 1 92 ? -11.753 3.740 -3.408 1.00 93.44 92 GLU A O 1
ATOM 758 N N . GLY A 1 93 ? -10.257 2.099 -3.819 1.00 94.56 93 GLY A N 1
ATOM 759 C CA . GLY A 1 93 ? -10.931 1.056 -3.054 1.00 94.56 93 GLY A CA 1
ATOM 760 C C . GLY A 1 93 ? -11.085 1.397 -1.571 1.00 94.56 93 GLY A C 1
ATOM 761 O O . GLY A 1 93 ? -12.145 1.145 -1.012 1.00 94.56 93 GLY A O 1
ATOM 762 N N . ILE A 1 94 ? -10.073 2.002 -0.936 1.00 93.94 94 ILE A N 1
ATOM 763 C CA . ILE A 1 94 ? -10.162 2.442 0.467 1.00 93.94 94 ILE A CA 1
ATOM 764 C C . ILE A 1 94 ? -11.316 3.429 0.650 1.00 93.94 94 ILE A C 1
ATOM 766 O O . ILE A 1 94 ? -12.099 3.287 1.587 1.00 93.94 94 ILE A O 1
ATOM 770 N N . GLY A 1 95 ? -11.437 4.415 -0.242 1.00 92.81 95 GLY A N 1
ATOM 771 C CA . GLY A 1 95 ? -12.543 5.363 -0.169 1.00 92.81 95 GLY A CA 1
ATOM 772 C C . GLY A 1 95 ? -13.894 4.677 -0.386 1.00 92.81 95 GLY A C 1
ATOM 773 O O . GLY A 1 95 ? -14.813 4.914 0.389 1.00 92.81 95 GLY A O 1
ATOM 774 N N . VAL A 1 96 ? -13.997 3.778 -1.373 1.00 93.94 96 VAL A N 1
ATOM 775 C CA . VAL A 1 96 ? -15.230 3.012 -1.648 1.00 93.94 96 VAL A CA 1
ATOM 776 C C . VAL A 1 96 ? -15.664 2.185 -0.433 1.00 93.94 96 VAL A C 1
ATOM 778 O O . VAL A 1 96 ? -16.840 2.210 -0.082 1.00 93.94 96 VAL A O 1
ATOM 781 N N . ASP A 1 97 ? -14.728 1.498 0.228 1.00 94.75 97 ASP A N 1
ATOM 782 C CA . ASP A 1 97 ? -14.992 0.674 1.420 1.00 94.75 97 ASP A CA 1
ATOM 783 C C . ASP A 1 97 ? -15.486 1.500 2.619 1.00 94.75 97 ASP A C 1
ATOM 785 O O . ASP A 1 97 ? -16.239 1.006 3.451 1.00 94.75 97 ASP A O 1
ATOM 789 N N . ASN A 1 98 ? -15.119 2.785 2.674 1.00 91.38 98 ASN A N 1
ATOM 790 C CA . ASN A 1 98 ? -15.547 3.725 3.713 1.00 91.38 98 ASN A CA 1
ATOM 791 C C . ASN A 1 98 ? -16.711 4.629 3.255 1.00 91.38 98 ASN A C 1
ATOM 793 O O . ASN A 1 98 ? -16.871 5.723 3.787 1.00 91.38 98 ASN A O 1
ATOM 797 N N . ASP A 1 99 ? -17.502 4.207 2.260 1.00 93.69 99 ASP A N 1
ATOM 798 C CA . ASP A 1 99 ? -18.660 4.941 1.710 1.00 93.69 99 ASP A CA 1
ATOM 799 C C . ASP A 1 99 ? -18.332 6.311 1.065 1.00 93.69 99 ASP A C 1
ATOM 801 O O . ASP A 1 99 ? -19.214 7.134 0.782 1.00 93.69 99 ASP A O 1
ATOM 805 N N . ILE A 1 100 ? -17.062 6.552 0.740 1.00 93.94 100 ILE A N 1
ATOM 806 C CA . ILE A 1 100 ? -16.556 7.774 0.108 1.00 93.94 100 ILE A CA 1
ATOM 807 C C . ILE A 1 100 ? -16.284 7.482 -1.370 1.00 93.94 100 ILE A C 1
ATOM 809 O O . ILE A 1 100 ? -15.200 7.065 -1.770 1.00 93.94 100 ILE A O 1
ATOM 813 N N . ASN A 1 101 ? -17.286 7.726 -2.215 1.00 92.75 101 ASN A N 1
ATOM 814 C CA . ASN A 1 101 ? -17.269 7.382 -3.645 1.00 92.75 101 ASN A CA 1
ATOM 815 C C . ASN A 1 101 ? -16.980 8.573 -4.581 1.00 92.75 101 ASN A C 1
ATOM 817 O O . ASN A 1 101 ? -17.281 8.532 -5.778 1.00 92.75 101 ASN A O 1
ATOM 821 N N . ASP A 1 102 ? -16.429 9.660 -4.043 1.00 92.38 102 ASP A N 1
ATOM 822 C CA . ASP A 1 102 ? -16.169 10.889 -4.787 1.00 92.38 102 ASP A CA 1
ATOM 823 C C . ASP A 1 102 ? -15.175 10.686 -5.926 1.00 92.38 102 ASP A C 1
ATOM 825 O O . ASP A 1 102 ? -14.161 10.001 -5.808 1.00 92.38 102 ASP A O 1
ATOM 829 N N . ARG A 1 103 ? -15.453 11.345 -7.052 1.00 88.44 103 ARG A N 1
ATOM 830 C CA . ARG A 1 103 ? -14.573 11.350 -8.221 1.00 88.44 103 ARG A CA 1
ATOM 831 C C . ARG A 1 103 ? -14.240 12.782 -8.636 1.00 88.44 103 ARG A C 1
ATOM 833 O O . ARG A 1 103 ? -15.134 13.635 -8.634 1.00 88.44 103 ARG A O 1
ATOM 840 N N . PRO A 1 104 ? -12.988 13.065 -9.044 1.00 91.00 104 PRO A N 1
ATOM 841 C CA . PRO A 1 104 ? -11.827 12.157 -9.125 1.00 91.00 104 PRO A CA 1
ATOM 842 C C . PRO A 1 104 ? -11.216 11.820 -7.748 1.00 91.00 104 PRO A C 1
ATOM 844 O O . PRO A 1 104 ? -11.555 12.480 -6.772 1.00 91.00 104 PRO A O 1
ATOM 847 N N . LEU A 1 105 ? -10.259 10.874 -7.691 1.00 89.75 105 LEU A N 1
ATOM 848 C CA . LEU A 1 105 ? -9.538 10.450 -6.468 1.00 89.75 105 LEU A CA 1
ATOM 849 C C . LEU A 1 105 ? -9.048 11.623 -5.593 1.00 89.75 105 LEU A C 1
ATOM 851 O O . LEU A 1 105 ? -9.060 11.520 -4.378 1.00 89.75 105 LEU A O 1
ATOM 855 N N . ALA A 1 106 ? -8.691 12.770 -6.183 1.00 91.75 106 ALA A N 1
ATOM 856 C CA . ALA A 1 106 ? -8.340 13.977 -5.422 1.00 91.75 106 ALA A CA 1
ATOM 857 C C . ALA A 1 106 ? -9.471 14.439 -4.479 1.00 91.75 106 ALA A C 1
ATOM 859 O O . ALA A 1 106 ? -9.234 14.727 -3.314 1.00 91.75 106 ALA A O 1
ATOM 860 N N . ARG A 1 107 ? -10.723 14.464 -4.963 1.00 93.44 107 ARG A N 1
ATOM 861 C CA . ARG A 1 107 ? -11.886 14.797 -4.122 1.00 93.44 107 ARG A CA 1
ATOM 862 C C . ARG A 1 107 ? -12.160 13.716 -3.088 1.00 93.44 107 ARG A C 1
ATOM 864 O O . ARG A 1 107 ? -12.578 14.037 -1.986 1.00 93.44 107 ARG A O 1
ATOM 871 N N . GLN A 1 108 ? -11.923 12.457 -3.447 1.00 93.69 108 GLN A N 1
ATOM 872 C CA . GLN A 1 108 ? -12.049 11.335 -2.525 1.00 93.69 108 GLN A CA 1
ATOM 873 C C . GLN A 1 108 ? -11.079 11.486 -1.349 1.00 93.69 108 GLN A C 1
ATOM 875 O O . GLN A 1 108 ? -11.503 11.380 -0.207 1.00 93.69 108 GLN A O 1
ATOM 880 N N . ILE A 1 109 ? -9.808 11.810 -1.618 1.00 92.62 109 ILE A N 1
ATOM 881 C CA . ILE A 1 109 ? -8.775 12.052 -0.598 1.00 92.62 109 ILE A CA 1
ATOM 882 C C . ILE A 1 109 ? -9.153 13.226 0.301 1.00 92.62 109 ILE A C 1
ATOM 884 O O . ILE A 1 109 ? -9.141 13.086 1.524 1.00 92.62 109 ILE A O 1
ATOM 888 N N . GLU A 1 110 ? -9.566 14.352 -0.282 1.00 93.94 110 GLU A N 1
ATOM 889 C CA . GLU A 1 110 ? -10.034 15.494 0.507 1.00 93.94 110 GLU A CA 1
ATOM 890 C C . GLU A 1 110 ? -11.241 15.131 1.372 1.00 93.94 110 GLU A C 1
ATOM 892 O O . GLU A 1 110 ? -11.302 15.505 2.542 1.00 93.94 110 GLU A O 1
ATOM 897 N N . ARG A 1 111 ? -12.175 14.331 0.853 1.00 94.12 111 ARG A N 1
ATOM 898 C CA . ARG A 1 111 ? -13.324 13.900 1.641 1.00 94.12 111 ARG A CA 1
ATOM 899 C C . ARG A 1 111 ? -12.927 12.956 2.777 1.00 94.12 111 ARG A C 1
ATOM 901 O O . ARG A 1 111 ? -13.348 13.191 3.908 1.00 94.12 111 ARG A O 1
ATOM 908 N N . MET A 1 112 ? -12.049 11.982 2.519 1.00 92.50 112 MET A N 1
ATOM 909 C CA . MET A 1 112 ? -11.459 11.110 3.549 1.00 92.50 112 MET A CA 1
ATOM 910 C C . MET A 1 112 ? -10.810 11.928 4.671 1.00 92.50 112 MET A C 1
ATOM 912 O O . MET A 1 112 ? -10.966 11.606 5.848 1.00 92.50 112 MET A O 1
ATOM 916 N N . LYS A 1 113 ? -10.132 13.024 4.324 1.00 93.88 113 LYS A N 1
ATOM 917 C CA . LYS A 1 113 ? -9.552 13.958 5.292 1.00 93.88 113 LYS A CA 1
ATOM 918 C C . LYS A 1 113 ? -10.623 14.716 6.078 1.00 93.88 113 LYS A C 1
ATOM 920 O O . LYS A 1 113 ? -10.555 14.776 7.302 1.00 93.88 113 LYS A O 1
ATOM 925 N N . THR A 1 114 ? -11.627 15.284 5.405 1.00 93.50 114 THR A N 1
ATOM 926 C CA . THR A 1 114 ? -12.692 16.054 6.076 1.00 93.50 114 THR A CA 1
ATOM 927 C C . THR A 1 114 ? -13.557 15.206 7.006 1.00 93.50 114 THR A C 1
ATOM 929 O O . THR A 1 114 ? -13.995 15.700 8.041 1.00 93.50 114 THR A O 1
ATOM 932 N N . GLU A 1 115 ? -13.766 13.929 6.678 1.00 91.44 115 GLU A N 1
ATOM 933 C CA . GLU A 1 115 ? -14.493 12.973 7.520 1.00 91.44 115 GLU A CA 1
ATOM 934 C C . GLU A 1 115 ? -13.610 12.382 8.638 1.00 91.44 115 GLU A C 1
ATOM 936 O O . GLU A 1 115 ? -14.076 11.587 9.454 1.00 91.44 115 GLU A O 1
ATOM 941 N N . GLY A 1 116 ? -12.335 12.784 8.714 1.00 88.75 116 GLY A N 1
ATOM 942 C CA . GLY A 1 116 ? -11.392 12.331 9.737 1.00 88.75 116 GLY A CA 1
ATOM 943 C C . GLY A 1 116 ? -10.976 10.866 9.588 1.00 88.75 116 GLY A C 1
ATOM 944 O O . GLY A 1 116 ? -10.518 10.260 10.558 1.00 88.75 116 GLY A O 1
ATOM 945 N N . LEU A 1 117 ? -11.147 10.277 8.399 1.00 89.00 117 LEU A N 1
ATOM 946 C CA . LEU A 1 117 ? -10.642 8.938 8.096 1.00 89.00 117 LEU A CA 1
ATOM 947 C C . LEU A 1 117 ? -9.113 8.935 8.013 1.00 89.00 117 LEU A C 1
ATOM 949 O O . LEU A 1 117 ? -8.478 7.986 8.467 1.00 89.00 117 LEU A O 1
ATOM 953 N N . ILE A 1 118 ? -8.549 10.007 7.456 1.00 90.50 118 ILE A N 1
ATOM 954 C CA . ILE A 1 118 ? -7.110 10.246 7.347 1.00 90.50 118 ILE A CA 1
ATOM 955 C C . ILE A 1 118 ? -6.765 11.636 7.884 1.00 90.50 118 ILE A C 1
ATOM 957 O O . ILE A 1 118 ? -7.584 12.554 7.829 1.00 90.50 118 ILE A O 1
ATOM 961 N N . ASP A 1 119 ? -5.547 11.806 8.396 1.00 89.44 119 ASP A N 1
ATOM 962 C CA . ASP A 1 119 ? -5.042 13.117 8.802 1.00 89.44 119 ASP A CA 1
ATOM 963 C C . ASP A 1 119 ? -4.439 13.903 7.620 1.00 89.44 119 ASP A C 1
ATOM 965 O O . ASP A 1 119 ? -4.365 13.426 6.484 1.00 89.44 119 ASP A O 1
ATOM 969 N N . ASN A 1 120 ? -4.013 15.143 7.882 1.00 89.81 120 ASN A N 1
ATOM 970 C CA . ASN A 1 120 ? -3.430 16.004 6.853 1.00 89.81 120 ASN A CA 1
ATOM 971 C C . ASN A 1 120 ? -2.135 15.433 6.258 1.00 89.81 120 ASN A C 1
ATOM 973 O O . ASN A 1 120 ? -1.914 15.581 5.062 1.00 89.81 120 ASN A O 1
ATOM 977 N N . SER A 1 121 ? -1.300 14.779 7.070 1.00 87.62 121 SER A N 1
ATOM 978 C CA . SER A 1 121 ? -0.052 14.194 6.581 1.00 87.62 121 SER A CA 1
ATOM 979 C C . SER A 1 121 ? -0.356 13.052 5.617 1.00 87.62 121 SER A C 1
ATOM 981 O O . SER A 1 121 ? 0.163 13.029 4.505 1.00 87.62 121 SER A O 1
ATOM 983 N N . ILE A 1 122 ? -1.263 12.152 5.995 1.00 87.12 122 ILE A N 1
ATOM 984 C CA . ILE A 1 122 ? -1.693 11.039 5.147 1.00 87.12 122 ILE A CA 1
ATOM 985 C C . ILE A 1 122 ? -2.345 11.544 3.852 1.00 87.12 122 ILE A C 1
ATOM 987 O O . ILE A 1 122 ? -2.106 10.974 2.787 1.00 87.12 122 ILE A O 1
ATOM 991 N N . ALA A 1 123 ? -3.137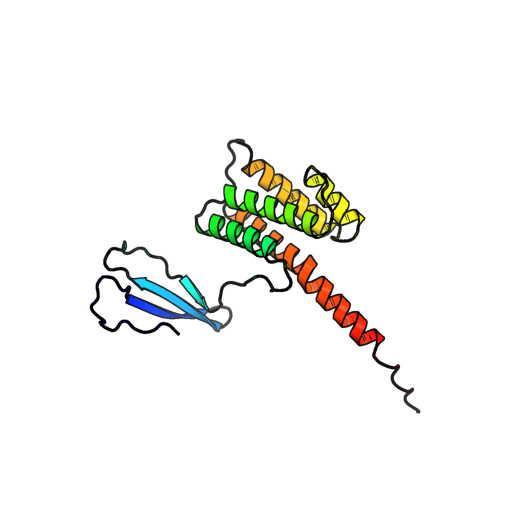 12.618 3.917 1.00 89.00 123 ALA A N 1
ATOM 992 C CA . ALA A 1 123 ? -3.748 13.214 2.733 1.00 89.00 123 ALA A CA 1
ATOM 993 C C . ALA A 1 123 ? -2.698 13.737 1.735 1.00 89.00 123 ALA A C 1
ATOM 995 O O . ALA A 1 123 ? -2.792 13.436 0.547 1.00 89.00 123 ALA A O 1
ATOM 996 N N . GLU A 1 124 ? -1.664 14.442 2.208 1.00 88.75 124 GLU A N 1
ATOM 997 C CA . GLU A 1 124 ? -0.559 14.933 1.366 1.00 88.75 124 GLU A CA 1
ATOM 998 C C . GLU A 1 124 ? 0.204 13.785 0.681 1.00 88.75 124 GLU A C 1
ATOM 1000 O O . GLU A 1 124 ? 0.536 13.861 -0.510 1.00 88.75 124 GLU A O 1
ATOM 1005 N N . TRP A 1 125 ? 0.431 12.686 1.405 1.00 85.56 125 TRP A N 1
ATOM 1006 C CA . TRP A 1 125 ? 1.015 11.470 0.839 1.00 85.56 125 TRP A CA 1
ATOM 1007 C C . TRP A 1 125 ? 0.109 10.841 -0.222 1.00 85.56 125 TRP A C 1
ATOM 1009 O O . TRP A 1 125 ? 0.560 10.584 -1.339 1.00 85.56 125 TRP A O 1
ATOM 1019 N N . ALA A 1 126 ? -1.176 10.638 0.078 1.00 85.12 126 ALA A N 1
ATOM 1020 C CA . ALA A 1 126 ? -2.136 10.059 -0.860 1.00 85.12 126 ALA A CA 1
ATOM 1021 C C . ALA A 1 126 ? -2.266 10.895 -2.147 1.00 85.12 126 ALA A C 1
ATOM 1023 O O . ALA A 1 126 ? -2.376 10.340 -3.245 1.00 85.12 126 ALA A O 1
ATOM 1024 N N . ASP A 1 127 ? -2.195 12.223 -2.041 1.00 85.94 127 ASP A N 1
ATOM 1025 C CA . ASP A 1 127 ? -2.201 13.116 -3.199 1.00 85.94 127 ASP A CA 1
ATOM 1026 C C . ASP A 1 127 ? -0.929 12.994 -4.045 1.00 85.94 127 ASP A C 1
ATOM 1028 O O . ASP A 1 127 ? -0.997 13.017 -5.281 1.00 85.94 127 ASP A O 1
ATOM 1032 N N . SER A 1 128 ? 0.220 12.799 -3.396 1.00 86.31 128 SER A N 1
ATOM 1033 C CA . SER A 1 128 ? 1.496 12.537 -4.068 1.00 86.31 128 SER A CA 1
ATOM 1034 C C . SER A 1 128 ? 1.451 11.207 -4.831 1.00 86.31 128 SER A C 1
ATOM 1036 O O . SER A 1 128 ? 1.809 11.157 -6.011 1.00 86.31 128 SER A O 1
ATOM 1038 N N . LEU A 1 129 ? 0.900 10.152 -4.217 1.00 83.31 129 LEU A N 1
ATOM 1039 C CA . LEU A 1 129 ? 0.677 8.856 -4.869 1.00 83.31 129 LEU A CA 1
ATOM 1040 C C . LEU A 1 129 ? -0.297 8.959 -6.042 1.00 83.31 129 LEU A C 1
ATOM 1042 O O . LEU A 1 129 ? -0.054 8.390 -7.106 1.00 83.31 129 LEU A O 1
ATOM 1046 N N . ARG A 1 130 ? -1.385 9.721 -5.895 1.00 84.62 130 ARG A N 1
ATOM 1047 C CA . ARG A 1 130 ? -2.325 9.993 -6.989 1.00 84.62 130 ARG A CA 1
ATOM 1048 C C . ARG A 1 130 ? -1.628 10.693 -8.154 1.00 84.62 130 ARG A C 1
ATOM 1050 O O . ARG A 1 130 ? -1.887 10.348 -9.308 1.00 84.62 130 ARG A O 1
ATOM 1057 N N . ALA A 1 131 ? -0.789 11.691 -7.881 1.00 84.12 131 ALA A N 1
ATOM 1058 C CA . ALA A 1 131 ? -0.048 12.401 -8.917 1.00 84.12 131 ALA A CA 1
ATOM 1059 C C . ALA A 1 131 ? 0.915 11.461 -9.658 1.00 84.12 131 ALA A C 1
ATOM 1061 O O . ALA A 1 131 ? 0.939 11.472 -10.890 1.00 84.12 131 ALA A O 1
ATOM 1062 N N . LEU A 1 132 ? 1.632 10.606 -8.925 1.00 83.25 132 LEU A N 1
ATOM 1063 C CA . LEU A 1 132 ? 2.522 9.589 -9.484 1.00 83.25 132 LEU A CA 1
ATOM 1064 C C . LEU A 1 132 ? 1.757 8.541 -10.314 1.00 83.25 132 LEU A C 1
ATOM 1066 O O . LEU A 1 132 ? 2.119 8.262 -11.455 1.00 83.25 132 LEU A O 1
ATOM 1070 N N . GLY A 1 133 ? 0.646 8.015 -9.795 1.00 76.56 133 GLY A N 1
ATOM 1071 C CA . GLY A 1 133 ? -0.207 7.057 -10.501 1.00 76.56 133 GLY A CA 1
ATOM 1072 C C . GLY A 1 133 ? -0.824 7.637 -11.776 1.00 76.56 133 GLY A C 1
ATOM 1073 O O . GLY A 1 133 ? -0.875 6.963 -12.803 1.00 76.56 133 GLY A O 1
ATOM 1074 N N . ASN A 1 134 ? -1.229 8.911 -11.758 1.00 79.25 134 ASN A N 1
ATOM 1075 C CA . ASN A 1 134 ? -1.696 9.608 -12.958 1.00 79.25 134 ASN A CA 1
ATOM 1076 C C . ASN A 1 134 ? -0.578 9.749 -14.008 1.00 79.25 134 ASN A C 1
ATOM 1078 O O . ASN A 1 134 ? -0.842 9.581 -15.197 1.00 79.25 134 ASN A O 1
ATOM 1082 N N . GLN A 1 135 ? 0.663 10.030 -13.592 1.00 75.25 135 GLN A N 1
ATOM 1083 C CA . GLN A 1 135 ? 1.811 10.065 -14.508 1.00 75.25 135 GLN A CA 1
ATOM 1084 C C . GLN A 1 135 ? 2.081 8.695 -15.136 1.00 75.25 135 GLN A C 1
ATOM 1086 O O . GLN A 1 135 ? 2.399 8.638 -16.319 1.00 75.25 135 GLN A O 1
ATOM 1091 N N . GLY A 1 136 ? 1.913 7.613 -14.370 1.00 68.94 136 GLY A N 1
ATOM 1092 C CA . GLY A 1 136 ? 2.041 6.246 -14.873 1.00 68.94 136 GLY A CA 1
ATOM 1093 C C . GLY A 1 136 ? 0.919 5.830 -15.833 1.00 68.94 136 GLY A C 1
ATOM 1094 O O . GLY A 1 136 ? 1.172 5.133 -16.811 1.00 68.94 136 GLY A O 1
ATOM 1095 N N . ALA A 1 137 ? -0.315 6.276 -15.590 1.00 72.44 137 ALA A N 1
ATOM 1096 C CA . ALA A 1 137 ? -1.472 5.935 -16.421 1.00 72.44 137 ALA A CA 1
ATOM 1097 C C . ALA A 1 137 ? -1.513 6.686 -17.765 1.00 72.44 137 ALA A C 1
ATOM 1099 O O . ALA A 1 137 ? -2.137 6.220 -18.719 1.00 72.44 137 ALA A O 1
ATOM 1100 N N . HIS A 1 138 ? -0.874 7.854 -17.854 1.00 74.31 138 HIS A N 1
ATOM 1101 C CA . HIS A 1 138 ? -0.819 8.651 -19.076 1.00 74.31 138 HIS A CA 1
ATOM 1102 C C . HIS A 1 138 ? 0.517 8.472 -19.801 1.00 74.31 138 HIS A C 1
ATOM 1104 O O . HIS A 1 138 ? 1.582 8.460 -19.188 1.00 74.31 138 HIS A O 1
ATOM 1110 N N . PHE A 1 139 ? 0.481 8.404 -21.135 1.00 68.56 139 PHE A N 1
ATOM 1111 C CA . PHE A 1 139 ? 1.688 8.360 -21.961 1.00 68.56 139 PHE A CA 1
ATOM 1112 C C . PHE A 1 139 ? 2.401 9.724 -21.935 1.00 68.56 139 PHE A C 1
ATOM 1114 O O . PHE A 1 139 ? 2.204 10.571 -22.801 1.00 68.56 139 PHE A O 1
ATOM 1121 N N . THR A 1 140 ? 3.192 9.957 -20.890 1.00 66.25 140 THR A N 1
ATOM 1122 C CA . THR A 1 140 ? 3.912 11.218 -20.641 1.00 66.25 140 THR A CA 1
ATOM 1123 C C . THR A 1 140 ? 5.387 11.152 -21.049 1.00 66.25 140 THR A C 1
ATOM 1125 O O . THR A 1 140 ? 6.095 12.152 -20.966 1.00 66.25 140 THR A O 1
ATOM 1128 N N . GLY A 1 141 ? 5.870 9.980 -21.483 1.00 64.88 141 GLY A N 1
ATOM 1129 C CA . GLY A 1 141 ? 7.275 9.735 -21.832 1.00 64.88 141 GLY A CA 1
ATOM 1130 C C . GLY A 1 141 ? 8.215 9.572 -20.629 1.00 64.88 141 GLY A C 1
ATOM 1131 O O . GLY A 1 141 ? 9.375 9.213 -20.816 1.00 64.88 141 GLY A O 1
ATOM 1132 N N . ARG A 1 142 ? 7.730 9.783 -19.397 1.00 70.12 142 ARG A N 1
ATOM 1133 C CA . ARG A 1 142 ? 8.487 9.576 -18.158 1.00 70.12 142 ARG A CA 1
ATOM 1134 C C . ARG A 1 142 ? 8.170 8.195 -17.586 1.00 70.12 142 ARG A C 1
ATOM 1136 O O . ARG A 1 142 ? 7.017 7.895 -17.292 1.00 70.12 142 ARG A O 1
ATOM 1143 N N . GLN A 1 143 ? 9.189 7.353 -17.441 1.00 77.62 143 GLN A N 1
ATOM 1144 C CA . GLN A 1 143 ? 9.046 6.066 -16.759 1.00 77.62 143 GLN A CA 1
ATOM 1145 C C . GLN A 1 143 ? 9.054 6.266 -15.242 1.00 77.62 143 GLN A C 1
ATOM 1147 O O . GLN A 1 143 ? 9.773 7.122 -14.726 1.00 77.62 143 GLN A O 1
ATOM 1152 N N . VAL A 1 144 ? 8.251 5.466 -14.545 1.00 87.81 144 VAL A N 1
ATOM 1153 C CA . VAL A 1 144 ? 8.255 5.387 -13.081 1.00 87.81 144 VAL A CA 1
ATOM 1154 C C . VAL A 1 144 ? 9.514 4.634 -12.656 1.00 87.81 144 VAL A C 1
ATOM 1156 O O . VAL A 1 144 ? 9.788 3.556 -13.191 1.00 87.81 144 VAL A O 1
ATOM 1159 N N . SER A 1 145 ? 10.293 5.208 -11.736 1.00 90.88 145 SER A N 1
ATOM 1160 C CA . SER A 1 145 ? 11.498 4.553 -11.221 1.00 90.88 145 SER A CA 1
ATOM 1161 C C . SER A 1 145 ? 11.143 3.392 -10.287 1.00 90.88 145 SER A C 1
ATOM 1163 O O . SER A 1 145 ? 10.019 3.285 -9.790 1.00 90.88 145 SER A O 1
ATOM 1165 N N . ARG A 1 146 ? 12.110 2.503 -10.039 1.00 93.19 146 ARG A N 1
ATOM 1166 C CA . ARG A 1 146 ? 11.935 1.429 -9.055 1.00 93.19 146 ARG A CA 1
ATOM 1167 C C . ARG A 1 146 ? 11.701 2.015 -7.664 1.00 93.19 146 ARG A C 1
ATOM 1169 O O . ARG A 1 146 ? 10.882 1.491 -6.921 1.00 93.19 146 ARG A O 1
ATOM 1176 N N . GLU A 1 147 ? 12.428 3.074 -7.333 1.00 90.81 147 GLU A N 1
ATOM 1177 C CA . GLU A 1 147 ? 12.356 3.786 -6.062 1.00 90.81 147 GLU A CA 1
ATOM 1178 C C . GLU A 1 147 ? 10.958 4.381 -5.862 1.00 90.81 147 GLU A C 1
ATOM 1180 O O . GLU A 1 147 ? 10.301 4.052 -4.880 1.00 90.81 147 GLU A O 1
ATOM 1185 N N . ASP A 1 148 ? 10.443 5.121 -6.851 1.00 90.25 148 ASP A N 1
ATOM 1186 C CA . ASP A 1 148 ? 9.099 5.713 -6.785 1.00 90.25 148 ASP A CA 1
ATOM 1187 C C . ASP A 1 148 ? 8.006 4.642 -6.622 1.00 90.25 148 ASP A C 1
ATOM 1189 O O . ASP A 1 148 ? 7.036 4.829 -5.888 1.00 90.25 148 ASP A O 1
ATOM 1193 N N . ALA A 1 149 ? 8.139 3.506 -7.317 1.00 92.75 149 ALA A N 1
ATOM 1194 C CA . ALA A 1 149 ? 7.178 2.411 -7.207 1.00 92.75 149 ALA A CA 1
ATOM 1195 C C . ALA A 1 149 ? 7.262 1.680 -5.859 1.00 92.75 149 ALA A C 1
A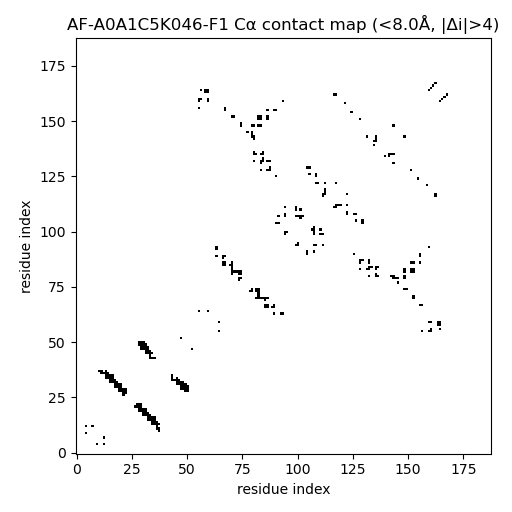TOM 1197 O O . ALA A 1 149 ? 6.230 1.241 -5.350 1.00 92.75 149 ALA A O 1
ATOM 1198 N N . ASN A 1 150 ? 8.463 1.554 -5.286 1.00 93.69 150 ASN A N 1
ATOM 1199 C CA . ASN A 1 150 ? 8.658 0.970 -3.962 1.00 93.69 150 ASN A CA 1
ATOM 1200 C C . ASN A 1 150 ? 8.036 1.864 -2.891 1.00 93.69 150 ASN A C 1
ATOM 1202 O O . ASN A 1 150 ? 7.227 1.394 -2.098 1.00 93.69 150 ASN A O 1
ATOM 1206 N N . ASP A 1 151 ? 8.350 3.159 -2.930 1.00 91.12 151 ASP A N 1
ATOM 1207 C CA . ASP A 1 151 ? 7.783 4.147 -2.019 1.00 91.12 151 ASP A CA 1
ATOM 1208 C C . ASP A 1 151 ? 6.251 4.119 -2.102 1.00 91.12 151 ASP A C 1
ATOM 1210 O O . ASP A 1 151 ? 5.565 4.053 -1.083 1.00 91.12 151 ASP A O 1
ATOM 1214 N N . ALA A 1 152 ? 5.690 4.063 -3.316 1.00 92.75 152 ALA A N 1
ATOM 1215 C CA . ALA A 1 152 ? 4.246 3.972 -3.501 1.00 92.75 152 ALA A CA 1
ATOM 1216 C C . ALA A 1 152 ? 3.609 2.734 -2.851 1.00 92.75 152 ALA A C 1
ATOM 1218 O O . ALA A 1 152 ? 2.519 2.840 -2.283 1.00 92.75 152 ALA A O 1
ATOM 1219 N N . LEU A 1 153 ? 4.270 1.576 -2.924 1.00 93.81 153 LEU A N 1
ATOM 1220 C CA . LEU A 1 153 ? 3.814 0.359 -2.254 1.00 93.81 153 LEU A CA 1
ATOM 1221 C C . LEU A 1 153 ? 3.885 0.484 -0.735 1.00 93.81 153 LEU A C 1
ATOM 1223 O O . LEU A 1 153 ? 2.898 0.181 -0.065 1.00 93.81 153 LEU A O 1
ATOM 1227 N N . ASP A 1 154 ? 5.014 0.956 -0.210 1.00 92.50 154 ASP A N 1
ATOM 1228 C CA . ASP A 1 154 ? 5.239 1.087 1.230 1.00 92.50 154 ASP A CA 1
ATOM 1229 C C . ASP A 1 154 ? 4.210 2.041 1.859 1.00 92.50 154 ASP A C 1
ATOM 1231 O O . ASP A 1 154 ? 3.622 1.742 2.903 1.00 92.50 154 ASP A O 1
ATOM 1235 N N . PHE A 1 155 ? 3.906 3.158 1.189 1.00 91.12 155 PHE A N 1
ATOM 1236 C CA . PHE A 1 155 ? 2.876 4.090 1.651 1.00 91.12 155 PHE A CA 1
ATOM 1237 C C . PHE A 1 155 ? 1.465 3.511 1.577 1.00 91.12 155 PHE A C 1
ATOM 1239 O O . PHE A 1 155 ? 0.673 3.714 2.501 1.00 91.12 155 PHE A O 1
ATOM 1246 N N . ALA A 1 156 ? 1.131 2.783 0.511 1.00 93.44 156 ALA A N 1
ATOM 1247 C CA . ALA A 1 156 ? -0.175 2.143 0.400 1.00 93.44 156 ALA A CA 1
ATOM 1248 C C . ALA A 1 156 ? -0.374 1.064 1.478 1.00 93.44 156 ALA A C 1
ATOM 1250 O O . ALA A 1 156 ? -1.450 0.987 2.075 1.00 93.44 156 ALA A O 1
ATOM 1251 N N . GLU A 1 157 ? 0.668 0.289 1.791 1.00 93.62 157 GLU A N 1
ATOM 1252 C CA . GLU A 1 157 ? 0.653 -0.679 2.892 1.00 93.62 157 GLU A CA 1
ATOM 1253 C C . GLU A 1 157 ? 0.422 0.005 4.241 1.00 93.62 157 GLU A C 1
ATOM 1255 O O . GLU A 1 157 ? -0.471 -0.383 4.999 1.00 93.62 157 GLU A O 1
ATOM 1260 N N . ALA A 1 158 ? 1.191 1.061 4.522 1.00 90.94 158 ALA A N 1
ATOM 1261 C CA . ALA A 1 158 ? 1.079 1.819 5.762 1.00 90.94 158 ALA A CA 1
ATOM 1262 C C . ALA A 1 158 ? -0.317 2.439 5.934 1.00 90.94 158 ALA A C 1
ATOM 1264 O O . ALA A 1 158 ? -0.851 2.462 7.046 1.00 90.94 158 ALA A O 1
ATOM 1265 N N . LEU A 1 159 ? -0.931 2.904 4.843 1.00 90.75 159 LEU A N 1
ATOM 1266 C CA . LEU A 1 159 ? -2.278 3.464 4.862 1.00 90.75 159 LEU A CA 1
ATOM 1267 C C . LEU A 1 159 ? -3.344 2.411 5.189 1.00 90.75 159 LEU A C 1
ATOM 1269 O O . LEU A 1 159 ? -4.219 2.662 6.020 1.00 90.75 159 LEU A O 1
ATOM 1273 N N . LEU A 1 160 ? -3.258 1.227 4.575 1.00 93.56 160 LEU A N 1
ATOM 1274 C CA . LEU A 1 160 ? -4.155 0.110 4.880 1.00 93.56 160 LEU A CA 1
ATOM 1275 C C . LEU A 1 160 ? -4.035 -0.303 6.353 1.00 93.56 160 LEU A C 1
ATOM 1277 O O . LEU A 1 160 ? -5.048 -0.474 7.035 1.00 93.56 160 LEU A O 1
ATOM 1281 N N . ASP A 1 161 ? -2.812 -0.394 6.875 1.00 91.88 161 ASP A N 1
ATOM 1282 C CA . ASP A 1 161 ? -2.585 -0.689 8.291 1.00 91.88 161 ASP A CA 1
ATOM 1283 C C . ASP A 1 161 ? -3.161 0.398 9.208 1.00 91.88 161 ASP A C 1
ATOM 1285 O O . ASP A 1 161 ? -3.787 0.092 10.226 1.00 91.88 161 ASP A O 1
ATOM 1289 N N . HIS A 1 162 ? -2.983 1.671 8.857 1.00 89.31 162 HIS A N 1
ATOM 1290 C CA . HIS A 1 162 ? -3.514 2.789 9.631 1.00 89.31 162 HIS A CA 1
ATOM 1291 C C . HIS A 1 162 ? -5.035 2.735 9.761 1.00 89.31 162 HIS A C 1
ATOM 1293 O O . HIS A 1 162 ? -5.561 2.764 10.880 1.00 89.31 162 HIS A O 1
ATOM 1299 N N . ILE A 1 163 ? -5.726 2.595 8.630 1.00 89.38 163 ILE A N 1
ATOM 1300 C CA . ILE A 1 163 ? -7.186 2.664 8.566 1.00 89.38 163 ILE A CA 1
ATOM 1301 C C . ILE A 1 163 ? -7.834 1.426 9.195 1.00 89.38 163 ILE A C 1
ATOM 1303 O O . ILE A 1 163 ? -8.760 1.571 9.994 1.00 89.38 163 ILE A O 1
ATOM 1307 N N . TYR A 1 164 ? -7.341 0.221 8.893 1.00 90.62 164 TYR A N 1
ATOM 1308 C CA . TYR A 1 164 ? -8.031 -1.018 9.276 1.00 90.62 164 TYR A CA 1
ATOM 1309 C C . TYR A 1 164 ? -7.467 -1.691 10.529 1.00 90.62 164 TYR A C 1
ATOM 1311 O O . TYR A 1 164 ? -8.203 -2.360 11.255 1.00 90.62 164 TYR A O 1
ATOM 1319 N N . VAL A 1 165 ? -6.175 -1.521 10.821 1.00 89.31 165 VAL A N 1
ATOM 1320 C CA . VAL A 1 165 ? -5.514 -2.231 11.928 1.00 89.31 165 VAL A CA 1
ATOM 1321 C C . VAL A 1 165 ? -5.348 -1.316 13.132 1.00 89.31 165 VAL A C 1
ATOM 1323 O O . VAL A 1 165 ? -5.827 -1.625 14.227 1.00 89.31 165 VAL A O 1
ATOM 1326 N N . TYR A 1 166 ? -4.675 -0.179 12.961 1.00 86.75 166 TYR A N 1
ATOM 1327 C CA . TYR A 1 166 ? -4.335 0.692 14.084 1.00 86.75 166 TYR A CA 1
ATOM 1328 C C . TYR A 1 166 ? -5.558 1.414 14.651 1.00 86.75 166 TYR A C 1
ATOM 1330 O O . TYR A 1 166 ? -5.700 1.458 15.875 1.00 86.75 166 TYR A O 1
ATOM 1338 N N . LYS A 1 167 ? -6.485 1.880 13.803 1.00 80.38 167 LYS A N 1
ATOM 1339 C CA . LYS A 1 167 ? -7.745 2.492 14.254 1.00 80.38 167 LYS A CA 1
ATOM 1340 C C . LYS A 1 167 ? -8.574 1.532 15.118 1.00 80.38 167 LYS A C 1
ATOM 1342 O O . LYS A 1 167 ? -8.935 1.872 16.244 1.00 80.38 167 LYS A O 1
ATOM 1347 N N . LYS A 1 168 ? -8.763 0.288 14.662 1.00 82.50 168 LYS A N 1
ATOM 1348 C CA . LYS A 1 168 ? -9.467 -0.764 15.416 1.00 82.50 168 LYS A CA 1
ATOM 1349 C C . LYS A 1 168 ? -8.782 -1.079 16.748 1.00 82.50 168 LYS A C 1
ATOM 1351 O O . LYS A 1 168 ? -9.426 -1.084 17.797 1.00 82.50 168 LYS A O 1
ATOM 1356 N N . ARG A 1 169 ? -7.459 -1.280 16.737 1.00 85.00 169 ARG A N 1
ATOM 1357 C CA . ARG A 1 169 ? -6.677 -1.532 17.963 1.00 85.00 169 ARG A CA 1
ATOM 1358 C C . ARG A 1 169 ? -6.778 -0.380 18.961 1.00 85.00 169 ARG A C 1
ATOM 1360 O O . ARG A 1 169 ? -6.837 -0.621 20.169 1.00 85.00 169 ARG A O 1
ATOM 1367 N N . PHE A 1 170 ? -6.801 0.859 18.476 1.00 85.50 170 PHE A N 1
ATOM 1368 C CA . PHE A 1 170 ? -6.965 2.042 19.314 1.00 85.50 170 PHE A CA 1
ATOM 1369 C C . PHE A 1 170 ? -8.360 2.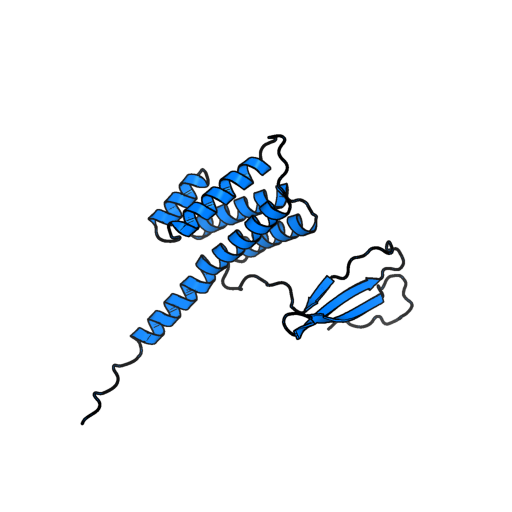102 19.947 1.00 85.50 170 PHE A C 1
ATOM 1371 O O . PHE A 1 170 ? -8.481 2.345 21.149 1.00 85.50 170 PHE A O 1
ATOM 1378 N N . GLU A 1 171 ? -9.413 1.798 19.189 1.00 84.75 171 GLU A N 1
ATOM 1379 C CA . GLU A 1 171 ? -10.777 1.720 19.718 1.00 84.75 171 GLU A CA 1
ATOM 1380 C C . GLU A 1 171 ? -10.931 0.625 20.780 1.00 84.75 171 GLU A C 1
ATOM 1382 O O . GLU A 1 171 ? -11.535 0.858 21.829 1.00 84.75 171 GLU A O 1
ATOM 1387 N N . GLU A 1 172 ? -10.353 -0.555 20.549 1.00 87.94 172 GLU A N 1
ATOM 1388 C CA . GLU A 1 172 ? -10.315 -1.643 21.530 1.00 87.94 172 GLU A CA 1
ATOM 1389 C C . GLU A 1 172 ? -9.560 -1.234 22.799 1.00 87.94 172 GLU A C 1
ATOM 1391 O O . GLU A 1 172 ? -10.021 -1.491 23.913 1.00 87.94 172 GLU A O 1
ATOM 1396 N N . PHE A 1 173 ? -8.412 -0.567 22.652 1.00 87.56 173 PHE A N 1
ATOM 1397 C CA . PHE A 1 173 ? -7.657 -0.026 23.779 1.00 87.56 173 PHE A CA 1
ATOM 1398 C C . PHE A 1 173 ? -8.480 0.983 24.586 1.00 87.56 173 PHE A C 1
ATOM 1400 O O . PHE A 1 173 ? -8.521 0.884 25.815 1.00 87.56 173 PHE A O 1
ATOM 1407 N N . ARG A 1 174 ? -9.177 1.907 23.913 1.00 88.50 174 ARG A N 1
ATOM 1408 C CA . ARG A 1 174 ? -10.040 2.902 24.559 1.00 88.50 174 ARG A CA 1
ATOM 1409 C C . ARG A 1 174 ? -11.166 2.230 25.348 1.00 88.50 174 ARG A C 1
ATOM 1411 O O . ARG A 1 174 ? -11.292 2.489 26.543 1.00 88.50 174 ARG A O 1
ATOM 1418 N N . LYS A 1 175 ? -11.883 1.281 24.731 1.00 90.19 175 LYS A N 1
ATOM 1419 C CA . LYS A 1 175 ? -12.944 0.492 25.389 1.00 90.19 175 LYS A CA 1
ATOM 1420 C C . LYS A 1 175 ? -12.429 -0.238 26.634 1.00 90.19 175 LYS A C 1
ATOM 1422 O O . LYS A 1 175 ? -13.089 -0.232 27.669 1.00 90.19 175 LYS A O 1
ATOM 1427 N N . ARG A 1 176 ? -11.231 -0.839 26.569 1.00 90.50 176 ARG A N 1
ATOM 1428 C CA . ARG A 1 176 ? -10.617 -1.518 27.728 1.00 90.50 176 ARG A CA 1
ATOM 1429 C C . ARG A 1 176 ? -10.297 -0.567 28.881 1.00 90.50 176 ARG A C 1
ATOM 1431 O O . ARG A 1 176 ? -10.376 -0.990 30.029 1.00 90.50 176 ARG A O 1
ATOM 1438 N N . ASN A 1 177 ? -9.894 0.672 28.602 1.00 84.62 177 ASN A N 1
ATOM 1439 C CA . ASN A 1 177 ? -9.552 1.636 29.650 1.00 84.62 177 ASN A CA 1
ATOM 1440 C C . ASN A 1 177 ? -10.785 2.302 30.263 1.00 84.62 177 ASN A C 1
ATOM 1442 O O . ASN A 1 177 ? -10.799 2.512 31.469 1.00 84.62 177 ASN A O 1
ATOM 1446 N N . GLU A 1 178 ? -11.825 2.565 29.473 1.00 84.38 178 GLU A N 1
ATOM 1447 C CA . GLU A 1 178 ? -13.117 3.058 29.974 1.00 84.38 178 GLU A CA 1
ATOM 1448 C C . GLU A 1 178 ? -13.816 2.022 30.874 1.00 84.38 178 GLU A C 1
ATOM 1450 O O . GLU A 1 178 ? -14.492 2.385 31.832 1.00 84.38 178 GLU A O 1
ATOM 1455 N N . ALA A 1 179 ? -13.607 0.726 30.615 1.00 78.19 179 ALA A N 1
ATOM 1456 C CA . ALA A 1 179 ? -14.160 -0.369 31.415 1.00 78.19 179 ALA A CA 1
ATOM 1457 C C . ALA A 1 179 ? -13.387 -0.670 32.717 1.00 78.19 179 ALA A C 1
ATOM 1459 O O . ALA A 1 179 ? -13.838 -1.497 33.513 1.00 78.19 179 ALA A O 1
ATOM 1460 N N . LYS A 1 180 ? -12.223 -0.045 32.957 1.00 76.44 180 LYS A N 1
ATOM 1461 C CA . LYS A 1 180 ? -11.487 -0.224 34.218 1.00 76.44 180 LYS A CA 1
ATOM 1462 C C . LYS A 1 180 ? -12.118 0.655 35.307 1.00 76.44 180 LYS A C 1
ATOM 1464 O O . LYS A 1 180 ? -12.117 1.876 35.155 1.00 76.44 180 LYS A O 1
ATOM 1469 N N . PRO A 1 181 ? -12.623 0.085 36.418 1.00 62.28 181 PRO A N 1
ATOM 1470 C CA . PRO A 1 181 ? -13.101 0.893 37.533 1.00 62.28 181 PRO A CA 1
ATOM 1471 C C . PRO A 1 181 ? -11.945 1.712 38.118 1.00 62.28 181 PRO A C 1
ATOM 1473 O O . PRO A 1 181 ? -10.802 1.246 38.156 1.00 62.28 181 PRO A O 1
ATOM 1476 N N . ALA A 1 182 ? -12.249 2.931 38.575 1.00 62.38 182 ALA A N 1
ATOM 1477 C CA . ALA A 1 182 ? -11.283 3.790 39.248 1.00 62.38 182 ALA A CA 1
ATOM 1478 C C . ALA A 1 182 ? -10.620 3.014 40.396 1.00 62.38 182 ALA A C 1
ATOM 1480 O O . ALA A 1 182 ? -11.301 2.462 41.263 1.00 62.38 182 ALA A O 1
ATOM 1481 N N . SER A 1 183 ? -9.289 2.950 40.381 1.00 61.44 183 SER A N 1
ATOM 1482 C CA . SER A 1 183 ? -8.512 2.352 41.463 1.00 61.44 183 SER A CA 1
ATOM 1483 C C . SER A 1 183 ? -8.903 3.020 42.788 1.00 61.44 183 SER A C 1
ATOM 1485 O O . SER A 1 183 ? -8.934 4.255 42.838 1.00 61.44 183 SER A O 1
ATOM 1487 N N . PRO A 1 184 ? -9.234 2.249 43.844 1.00 61.03 184 PRO A N 1
ATOM 1488 C CA . PRO A 1 184 ? -9.673 2.825 45.107 1.00 61.03 184 PRO A CA 1
ATOM 1489 C C . PRO A 1 184 ? -8.574 3.735 45.672 1.00 61.03 184 PRO A C 1
ATOM 1491 O O . PRO A 1 184 ? -7.389 3.429 45.503 1.00 61.03 184 PRO A O 1
ATOM 1494 N N . PRO A 1 185 ? -8.937 4.857 46.323 1.00 59.00 185 PRO A N 1
ATOM 1495 C CA . PRO A 1 185 ? -7.954 5.786 46.853 1.00 59.00 185 PRO A CA 1
ATOM 1496 C C . PRO A 1 185 ? -7.051 5.053 47.846 1.00 59.00 185 PRO A C 1
ATOM 1498 O O . PRO A 1 185 ? -7.529 4.413 48.786 1.00 59.00 185 PRO A O 1
ATOM 1501 N N . VAL A 1 186 ? -5.742 5.146 47.613 1.00 65.88 186 VAL A N 1
ATOM 1502 C CA . VAL A 1 186 ? -4.716 4.684 48.547 1.00 65.88 186 VAL A CA 1
ATOM 1503 C C . VAL A 1 186 ? -4.908 5.479 49.838 1.00 65.88 186 VAL A C 1
ATOM 1505 O O . VAL A 1 186 ? -4.685 6.687 49.861 1.00 65.88 186 VAL A O 1
ATOM 1508 N N . ARG A 1 187 ? -5.401 4.822 50.894 1.00 59.38 187 ARG A N 1
ATOM 1509 C CA . ARG A 1 187 ? -5.494 5.425 52.227 1.00 59.38 187 ARG A CA 1
ATOM 1510 C C . ARG A 1 187 ? -4.080 5.538 52.796 1.00 59.38 187 ARG A C 1
ATOM 1512 O O . ARG A 1 187 ? -3.439 4.512 53.010 1.00 59.38 187 ARG A O 1
ATOM 1519 N N . SER A 1 188 ? -3.622 6.773 52.986 1.00 63.94 188 SER A N 1
ATOM 1520 C CA . SER A 1 188 ? -2.469 7.142 53.818 1.00 63.94 188 SER A CA 1
ATOM 1521 C C . SER A 1 188 ? -2.815 7.069 55.297 1.00 63.94 188 SER A C 1
ATOM 1523 O O . SER A 1 188 ? -3.935 7.531 55.624 1.00 63.94 188 SER A O 1
#

Secondary structure (DSSP, 8-state):
-PPPPS-TT-TTS-EEEEEEEE-TTT--EEEEEEEE-TT--TTPPPEEEESPP-PPPTTS-HHHHHHHHHHHHHHHTT-HHHHHHHHHHHHHHHHHHTT---SSHHHHHHHHHHTTSS-HHHHHHHHHHHHHHHHHHS--SPPPPHHHHHHHHHHHHHHHIIIIIIHHHHHHHHHHHHTSPPPPP---

Foldseek 3Di:
DDDPDPDPPPLPAWDKDWDWDADPPPRDIWIWIDTHHPPDDPPGDTDIPPVHPDQADPLQDPVLSVLLVVLVVCLVVVVLLVNLLSLLVSLCVVLVVVVQNDPDSLVSLVVCCVVVLDDPVLSVVNVVSVVSNVVSVDPPVDDRDSVNSVSSSVSSSVSSCVNRPVVVVVVVVVVVVVPDPDDPDDDD

Organism: NCBI:txid47857

Solvent-accessible surface area (backbone atoms only — not comparable to full-atom values): 10907 Å² total; per-residue (Å²): 133,85,78,76,67,98,52,92,83,43,78,89,55,60,49,78,48,77,46,81,43,66,41,89,84,82,67,47,71,30,32,30,42,33,76,44,49,86,84,56,68,99,73,74,76,65,42,66,61,31,70,54,76,87,72,80,61,87,67,41,56,72,67,54,52,50,37,46,51,50,17,51,52,27,44,75,71,66,35,23,37,55,14,29,39,29,40,40,52,32,56,50,45,54,31,49,76,69,77,38,76,50,79,58,65,70,54,24,45,53,46,37,34,74,74,64,70,36,52,72,68,56,39,56,50,52,52,51,44,44,54,51,13,51,46,44,73,41,97,73,89,64,79,58,46,70,65,62,29,48,53,41,48,55,51,50,52,52,48,50,42,46,61,39,46,50,48,50,52,50,52,53,52,50,54,57,57,73,70,51,75,80,78,75,81,83,84,127